Protein AF-0000000073498711 (afdb_homodimer)

Secondary structure (DSSP, 8-state):
-EEEE-----SSSSHHHHHHHHHHHHHHHHH--TT-EEEEESTTTTS-HHHHHHHHHHHHHIIIIII--EEEEE-S-HHHHHHTTT-TT-EEEEEEEEEEE-SS-TT-EEEEEEEEEEES--SS--HHHHHHHHT--HHHHHHHHHH-/-EEE---S--SSSSHHHHHHHHHHHHHHHHH--TT-EEEEESTTTTS-HHHHHHHHHHHHHIIIIII--EEEEEES-HHHHHHTTT-TT-EEEEEEEEEEE-SS-TT-EEEEEEEEEEES--SS--HHHHHHHHT--HHHHHHHHHH-

Foldseek 3Di:
DDDDPPLPPPVDDQCNPLVVLVVVLVVCLVDAAQADEEEREAAQPSDDPVRRVVVLLVSVCCCCPPRVHRYHYHHPPQVSCVVCVPPPSDWDKDFDWDWDDPDPPNPDTAIGTPRDIDGGHDPDDCVLRVCVVVPPDPVVSVVVVVVD/DDDDPDQQPDPPDQVCPLVVLVVVLVVCLVDAAQADEEEREAAQPSDDPVRRVVVLLVSVCCCCPPRVHHYHYHHPPQVSCVVCVPPPSDWDKDFDKDWDDPDPPNPDTAIDTPRDIDGGHDPDDCVLNVCVVVPPDPVVSVVVVVVD

Nearest PDB structures (foldseek):
  7ou0-assembly1_A  TM=9.171E-01  e=6.357E-12  Escherichia coli K-12
  8r7v-assembly1_A  TM=8.946E-01  e=6.788E-12  Homo sapiens
  1wbb-assembly1_B  TM=8.953E-01  e=1.308E-11  Escherichia coli
  8ag6-assembly1_A  TM=8.724E-01  e=1.593E-11  Homo sapiens
  8olx-assembly1_A  TM=8.838E-01  e=2.212E-11  Homo sapiens

Structure (mmCIF, N/CA/C/O backbone):
data_AF-0000000073498711-model_v1
#
loop_
_entity.id
_entity.type
_entity.pdbx_description
1 polymer 'DNA mismatch repair proteins mutS family domain-containing protein'
#
loop_
_atom_site.group_PDB
_atom_site.id
_atom_site.type_symbol
_atom_site.label_atom_id
_atom_site.label_alt_id
_atom_site.label_comp_id
_atom_site.label_asym_id
_atom_site.label_entity_id
_atom_site.label_seq_id
_atom_site.pdbx_PDB_ins_code
_atom_site.Cartn_x
_atom_site.Cartn_y
_atom_site.Cartn_z
_atom_site.occupancy
_atom_site.B_iso_or_equiv
_atom_site.auth_seq_id
_atom_site.auth_comp_id
_atom_site.auth_asym_id
_atom_site.auth_atom_id
_atom_site.pdbx_PDB_model_num
ATOM 1 N N . VAL A 1 1 ? -11.375 18.969 8.586 1 50.31 1 VAL A N 1
ATOM 2 C CA . VAL A 1 1 ? -10.578 17.938 7.918 1 50.31 1 VAL A CA 1
ATOM 3 C C . VAL A 1 1 ? -11.398 16.656 7.789 1 50.31 1 VAL A C 1
ATOM 5 O O . VAL A 1 1 ? -12.062 16.234 8.742 1 50.31 1 VAL A O 1
ATOM 8 N N . LEU A 1 2 ? -11.883 16.359 6.594 1 54.34 2 LEU A N 1
ATOM 9 C CA . LEU A 1 2 ? -12.633 15.148 6.293 1 54.34 2 LEU A CA 1
ATOM 10 C C . LEU A 1 2 ? -11.695 13.984 6.023 1 54.34 2 LEU A C 1
ATOM 12 O O . LEU A 1 2 ? -10.789 14.086 5.199 1 54.34 2 LEU A O 1
ATOM 16 N N . VAL A 1 3 ? -11.484 13.109 7.004 1 59.47 3 VAL A N 1
ATOM 17 C CA . VAL A 1 3 ? -10.75 11.875 6.754 1 59.47 3 VAL A CA 1
ATOM 18 C C . VAL A 1 3 ? -11.688 10.828 6.164 1 59.47 3 VAL A C 1
ATOM 20 O O . VAL A 1 3 ? -12.734 10.5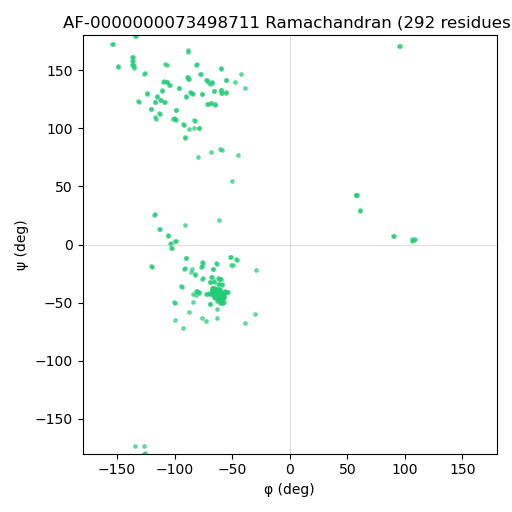31 6.742 1 59.47 3 VAL A O 1
ATOM 23 N N . ILE A 1 4 ? -11.57 10.57 4.961 1 58.84 4 ILE A N 1
ATOM 24 C CA . ILE A 1 4 ? -12.32 9.508 4.301 1 58.84 4 ILE A CA 1
ATOM 25 C C . ILE A 1 4 ? -11.523 8.203 4.348 1 58.84 4 ILE A C 1
ATOM 27 O O . ILE A 1 4 ? -10.375 8.156 3.904 1 58.84 4 ILE A O 1
ATOM 31 N N . CYS A 1 5 ? -11.742 7.359 5.379 1 57.59 5 CYS A N 1
ATOM 32 C CA . CYS A 1 5 ? -11.25 5.992 5.266 1 57.59 5 CYS A CA 1
ATOM 33 C C . CYS A 1 5 ? -11.883 5.277 4.074 1 57.59 5 CYS A C 1
ATOM 35 O O . CYS A 1 5 ? -13.094 5.059 4.051 1 57.59 5 CYS A O 1
ATOM 37 N N . LEU A 1 6 ? -11.266 5.57 2.979 1 48.97 6 LEU A N 1
ATOM 38 C CA . LEU A 1 6 ? -11.844 5.062 1.742 1 48.97 6 LEU A CA 1
ATOM 39 C C . LEU A 1 6 ? -11.477 3.6 1.526 1 48.97 6 LEU A C 1
ATOM 41 O O . LEU A 1 6 ? -10.305 3.23 1.618 1 48.97 6 LEU A O 1
ATOM 45 N N . LEU A 1 7 ? -12.102 2.676 2.254 1 46.06 7 LEU A N 1
ATOM 46 C CA . LEU A 1 7 ? -12.031 1.492 1.406 1 46.06 7 LEU A CA 1
ATOM 47 C C . LEU A 1 7 ? -12.508 1.807 -0.008 1 46.06 7 LEU A C 1
ATOM 49 O O . LEU A 1 7 ? -13.68 2.133 -0.216 1 46.06 7 LEU A O 1
ATOM 53 N N . LEU A 1 8 ? -11.781 2.793 -0.379 1 41.59 8 LEU A N 1
ATOM 54 C CA . LEU A 1 8 ? -12.164 3.621 -1.518 1 41.59 8 LEU A CA 1
ATOM 55 C C . LEU A 1 8 ? -12.617 2.76 -2.689 1 41.59 8 LEU A C 1
ATOM 57 O O . LEU A 1 8 ? -11.883 1.874 -3.137 1 41.59 8 LEU A O 1
ATOM 61 N N . ASN A 1 9 ? -13.773 2.244 -2.641 1 35.69 9 ASN A N 1
ATOM 62 C CA . ASN A 1 9 ? -14.367 2.055 -3.959 1 35.69 9 ASN A CA 1
ATOM 63 C C . ASN A 1 9 ? -14.539 3.383 -4.691 1 35.69 9 ASN A C 1
ATOM 65 O O . ASN A 1 9 ? -15.617 3.984 -4.645 1 35.69 9 ASN A O 1
ATOM 69 N N . SER A 1 10 ? -13.914 4.438 -4.453 1 35.53 10 SER A N 1
ATOM 70 C CA . SER A 1 10 ? -14.367 5.426 -5.426 1 35.53 10 SER A CA 1
ATOM 71 C C . SER A 1 10 ? -14.57 4.797 -6.801 1 35.53 10 SER A C 1
ATOM 73 O O . SER A 1 10 ? -13.82 3.902 -7.195 1 35.53 10 SER A O 1
ATOM 75 N N . PRO A 1 11 ? -15.562 5.043 -7.453 1 37.56 11 PRO A N 1
ATOM 76 C CA . PRO A 1 11 ? -15.688 4.691 -8.867 1 37.56 11 PRO A CA 1
ATOM 77 C C . PRO A 1 11 ? -14.344 4.703 -9.602 1 37.56 11 PRO A C 1
ATOM 79 O O . PRO A 1 11 ? -14.102 3.861 -10.469 1 37.56 11 PRO A O 1
ATOM 82 N N . THR A 1 12 ? -13.531 5.922 -9.68 1 38.88 12 THR A N 1
ATOM 83 C CA . THR A 1 12 ? -12.359 5.844 -10.539 1 38.88 12 THR A CA 1
ATOM 84 C C . THR A 1 12 ? -11.164 5.297 -9.758 1 38.88 12 THR A C 1
ATOM 86 O O . THR A 1 12 ? -10.375 4.508 -10.297 1 38.88 12 THR A O 1
ATOM 89 N N . LEU A 1 13 ? -10.633 5.953 -8.5 1 41.12 13 LEU A N 1
ATOM 90 C CA . LEU A 1 13 ? -9.203 5.828 -8.273 1 41.12 13 LEU A CA 1
ATOM 91 C C . LEU A 1 13 ? -8.891 4.613 -7.406 1 41.12 13 LEU A C 1
ATOM 93 O O . LEU A 1 13 ? -8.047 3.785 -7.766 1 41.12 13 LEU A O 1
ATOM 97 N N . PHE A 1 14 ? -9.227 4.562 -5.887 1 45.31 14 PHE A N 1
ATOM 98 C CA . PHE A 1 14 ? -8.594 3.633 -4.961 1 45.31 14 PHE A CA 1
ATOM 99 C C . PHE A 1 14 ? -9.109 2.215 -5.18 1 45.31 14 PHE A C 1
ATOM 101 O O . PHE A 1 14 ? -8.328 1.27 -5.266 1 45.31 14 PHE A O 1
ATOM 108 N N . VAL A 1 15 ? -10.797 2.07 -4.793 1 50.97 15 VAL A N 1
ATOM 109 C CA . VAL A 1 15 ? -11.352 0.754 -5.098 1 50.97 15 VAL A CA 1
ATOM 110 C C . VAL A 1 15 ? -10.914 0.316 -6.492 1 50.97 15 VAL A C 1
ATOM 112 O O . VAL A 1 15 ? -10.641 -0.865 -6.719 1 50.97 15 VAL A O 1
ATOM 115 N N . GLY A 1 16 ? -10.469 1.426 -6.887 1 69.25 16 GLY A N 1
ATOM 116 C CA . GLY A 1 16 ? -10.148 1.169 -8.281 1 69.25 16 GLY A CA 1
ATOM 117 C C . GLY A 1 16 ? -8.766 0.581 -8.477 1 69.25 16 GLY A C 1
ATOM 118 O O . GLY A 1 16 ? -8.578 -0.33 -9.289 1 69.25 16 GLY A O 1
ATOM 119 N N . THR A 1 17 ? -7.938 0.978 -7.285 1 73.94 17 THR A N 1
ATOM 120 C CA . THR A 1 17 ? -6.562 0.552 -7.531 1 73.94 17 THR A CA 1
ATOM 121 C C . THR A 1 17 ? -6.387 -0.926 -7.199 1 73.94 17 THR A C 1
ATOM 123 O O . THR A 1 17 ? -5.844 -1.688 -8 1 73.94 17 THR A O 1
ATOM 126 N N . PHE A 1 18 ? -7 -1.28 -6.016 1 87.88 18 PHE A N 1
ATOM 127 C CA . PHE A 1 18 ? -6.848 -2.67 -5.598 1 87.88 18 PHE A CA 1
ATOM 128 C C . PHE A 1 18 ? -7.672 -3.594 -6.484 1 87.88 18 PHE A C 1
ATOM 130 O O . PHE A 1 18 ? -7.219 -4.684 -6.848 1 87.88 18 PHE A O 1
ATOM 137 N N . LEU A 1 19 ? -8.875 -3.148 -6.77 1 87.56 19 LEU A N 1
ATOM 138 C CA . LEU A 1 19 ? -9.719 -3.945 -7.652 1 87.56 19 LEU A CA 1
ATOM 139 C C . LEU A 1 19 ? -9.047 -4.137 -9.008 1 87.56 19 LEU A C 1
ATOM 141 O O . LEU A 1 19 ? -9.055 -5.242 -9.555 1 87.56 19 LEU A O 1
ATOM 145 N N . ILE A 1 20 ? -8.516 -3.051 -9.508 1 86.88 20 ILE A N 1
ATOM 146 C CA . ILE A 1 20 ? -7.844 -3.113 -10.805 1 86.88 20 ILE A CA 1
ATOM 147 C C . ILE A 1 20 ? -6.648 -4.062 -10.719 1 86.88 20 ILE A C 1
ATOM 149 O O . ILE A 1 20 ? -6.465 -4.914 -11.594 1 86.88 20 ILE A O 1
ATOM 153 N N . GLU A 1 21 ? -5.91 -3.996 -9.703 1 89.31 21 GLU A N 1
ATOM 154 C CA . GLU A 1 21 ? -4.766 -4.879 -9.492 1 89.31 21 GLU A CA 1
ATOM 155 C C . GLU A 1 21 ? -5.203 -6.34 -9.406 1 89.31 21 GLU A C 1
ATOM 157 O O . GLU A 1 21 ? -4.574 -7.219 -10 1 89.31 21 GLU A O 1
ATOM 162 N N . CYS A 1 22 ? -6.266 -6.586 -8.703 1 94.62 22 CYS A N 1
ATOM 163 C CA . CYS A 1 22 ? -6.773 -7.945 -8.547 1 94.62 22 CYS A CA 1
ATOM 164 C C . CYS A 1 22 ? -7.309 -8.492 -9.867 1 94.62 22 CYS A C 1
ATOM 166 O O . CYS A 1 22 ? -7.148 -9.672 -10.164 1 94.62 22 CYS A O 1
ATOM 168 N N . THR A 1 23 ? -7.969 -7.629 -10.602 1 93.44 23 THR A N 1
ATOM 169 C CA . THR A 1 23 ? -8.484 -8.047 -11.898 1 93.44 23 THR A CA 1
ATOM 170 C C . THR A 1 23 ? -7.352 -8.469 -12.828 1 93.44 23 THR A C 1
ATOM 172 O O . THR A 1 23 ? -7.438 -9.5 -13.5 1 93.44 23 THR A O 1
ATOM 175 N N . GLU A 1 24 ? -6.301 -7.668 -12.859 1 93.69 24 GLU A N 1
ATOM 176 C CA . GLU A 1 24 ? -5.117 -8.016 -13.641 1 93.69 24 GLU A CA 1
ATOM 177 C C . GLU A 1 24 ? -4.508 -9.328 -13.164 1 93.69 24 GLU A C 1
ATOM 179 O O . GLU A 1 24 ? -4.125 -10.172 -13.977 1 93.69 24 GLU A O 1
ATOM 184 N N . THR A 1 25 ? -4.422 -9.516 -11.906 1 97.06 25 THR A N 1
ATOM 185 C CA . THR A 1 25 ? -3.855 -10.719 -11.312 1 97.06 25 THR A CA 1
ATOM 186 C C . THR A 1 25 ? -4.73 -11.93 -11.625 1 97.06 25 THR A C 1
ATOM 188 O O . THR A 1 25 ? -4.219 -13.016 -11.906 1 97.06 25 THR A O 1
ATOM 191 N N . ALA A 1 26 ? -6.031 -11.734 -11.547 1 97.56 26 ALA A N 1
ATOM 192 C CA . ALA A 1 26 ? -6.957 -12.812 -11.898 1 97.56 26 ALA A CA 1
ATOM 193 C C . ALA A 1 26 ? -6.715 -13.305 -13.32 1 97.56 26 ALA A C 1
ATOM 195 O O . ALA A 1 26 ? -6.711 -14.508 -13.57 1 97.56 26 ALA A O 1
ATOM 196 N N . SER A 1 27 ? -6.543 -12.336 -14.18 1 97.44 27 SER A N 1
ATOM 197 C CA . SER A 1 27 ? -6.25 -12.703 -15.562 1 97.44 27 SER A CA 1
ATOM 198 C C . SER A 1 27 ? -4.98 -13.539 -15.656 1 97.44 27 SER A C 1
ATOM 200 O O . SER A 1 27 ? -4.934 -14.523 -16.391 1 97.44 27 SER A O 1
ATOM 202 N N . VAL A 1 28 ? -3.971 -13.195 -14.945 1 96.56 28 VAL A N 1
ATOM 203 C CA . VAL A 1 28 ? -2.713 -13.93 -14.914 1 96.56 28 VAL A CA 1
ATOM 204 C C . VAL A 1 28 ? -2.957 -15.352 -14.414 1 96.56 28 VAL A C 1
ATOM 206 O O . VAL A 1 28 ? -2.518 -16.328 -15.031 1 96.56 28 VAL A O 1
ATOM 209 N N . LEU A 1 29 ? -3.697 -15.492 -13.359 1 97.5 29 LEU A N 1
ATOM 210 C CA . LEU A 1 29 ? -3.916 -16.781 -12.711 1 97.5 29 LEU A CA 1
ATOM 211 C C . LEU A 1 29 ? -4.742 -17.703 -13.609 1 97.5 29 LEU A C 1
ATOM 213 O O . LEU A 1 29 ? -4.594 -18.922 -13.555 1 97.5 29 LEU A O 1
ATOM 217 N N . GLN A 1 30 ? -5.547 -17.094 -14.43 1 96.69 30 GLN A N 1
ATOM 218 C CA . GLN A 1 30 ? -6.414 -17.875 -15.305 1 96.69 30 GLN A CA 1
ATOM 219 C C . GLN A 1 30 ? -5.664 -18.344 -16.547 1 96.69 30 GLN A C 1
ATOM 221 O O . GLN A 1 30 ? -5.98 -19.391 -17.125 1 96.69 30 GLN A O 1
ATOM 226 N N . ASN A 1 31 ? -4.641 -17.578 -16.891 1 97 31 ASN A N 1
ATOM 227 C CA . ASN A 1 31 ? -4.09 -17.812 -18.219 1 97 31 ASN A CA 1
ATOM 228 C C . ASN A 1 31 ? -2.625 -18.234 -18.156 1 97 31 ASN A C 1
ATOM 230 O O . ASN A 1 31 ? -2.084 -18.766 -19.125 1 97 31 ASN A O 1
ATOM 234 N N . ALA A 1 32 ? -1.943 -17.984 -17.109 1 95.69 32 ALA A N 1
ATOM 235 C CA . ALA A 1 32 ? -0.503 -18.219 -17.047 1 95.69 32 ALA A CA 1
ATOM 236 C C . ALA A 1 32 ? -0.183 -19.719 -17.109 1 95.69 32 ALA A C 1
ATOM 238 O O . ALA A 1 32 ? -0.902 -20.531 -16.547 1 95.69 32 ALA A O 1
ATOM 239 N N . SER A 1 33 ? 0.838 -20.047 -17.844 1 95.25 33 SER A N 1
ATOM 240 C CA . SER A 1 33 ? 1.42 -21.375 -17.922 1 95.25 33 SER A CA 1
ATOM 241 C C . SER A 1 33 ? 2.914 -21.344 -17.625 1 95.25 33 SER A C 1
ATOM 243 O O . SER A 1 33 ? 3.477 -20.281 -17.344 1 95.25 33 SER A O 1
ATOM 245 N N . GLN A 1 34 ? 3.486 -22.516 -17.688 1 92.25 34 GLN A N 1
ATOM 246 C CA . GLN A 1 34 ? 4.91 -22.641 -17.391 1 92.25 34 GLN A CA 1
ATOM 247 C C . GLN A 1 34 ? 5.742 -21.844 -18.406 1 92.25 34 GLN A C 1
ATOM 249 O O . GLN A 1 34 ? 6.891 -21.484 -18.125 1 92.25 34 GLN A O 1
ATOM 254 N N . ASP A 1 35 ? 5.113 -21.469 -19.562 1 93.5 35 ASP A N 1
ATOM 255 C CA . ASP A 1 35 ? 5.84 -20.781 -20.625 1 93.5 35 ASP A CA 1
ATOM 256 C C . ASP A 1 35 ? 5.586 -19.281 -20.562 1 93.5 35 ASP A C 1
ATOM 258 O O . ASP A 1 35 ? 6.125 -18.516 -21.375 1 93.5 35 ASP A O 1
ATOM 262 N N . SER A 1 36 ? 4.84 -18.859 -19.562 1 92.81 36 SER A N 1
ATOM 263 C CA . SER A 1 36 ? 4.477 -17.453 -19.453 1 92.81 36 SER A CA 1
ATOM 264 C C . SER A 1 36 ? 5.527 -16.672 -18.656 1 92.81 36 SER A C 1
ATOM 266 O O . SER A 1 36 ? 6.211 -17.234 -17.797 1 92.81 36 SER A O 1
ATOM 268 N N . LEU A 1 37 ? 5.742 -15.375 -19.109 1 91.5 37 LEU A N 1
ATOM 269 C CA . LEU A 1 37 ? 6.426 -14.398 -18.266 1 91.5 37 LEU A CA 1
ATOM 270 C C . LEU A 1 37 ? 5.426 -13.492 -17.562 1 91.5 37 LEU A C 1
ATOM 272 O O . LEU A 1 37 ? 4.688 -12.75 -18.203 1 91.5 37 LEU A O 1
ATOM 276 N N . VAL A 1 38 ? 5.438 -13.633 -16.234 1 92.94 38 VAL A N 1
ATOM 277 C CA . VAL A 1 38 ? 4.488 -12.859 -15.445 1 92.94 38 VAL A CA 1
ATOM 278 C C . VAL A 1 38 ? 5.23 -11.805 -14.633 1 92.94 38 VAL A C 1
ATOM 280 O O . VAL A 1 38 ? 6.281 -12.086 -14.047 1 92.94 38 VAL A O 1
ATOM 283 N N . ILE A 1 39 ? 4.691 -10.555 -14.68 1 90.56 39 ILE A N 1
ATOM 284 C CA . ILE A 1 39 ? 5.227 -9.469 -13.875 1 90.56 39 ILE A CA 1
ATOM 285 C C . ILE A 1 39 ? 4.133 -8.93 -12.953 1 90.56 39 ILE A C 1
ATOM 287 O O . ILE A 1 39 ? 3.08 -8.492 -13.414 1 90.56 39 ILE A O 1
ATOM 291 N N . LEU A 1 40 ? 4.336 -9.062 -11.695 1 91.31 40 LEU A N 1
ATOM 292 C CA . LEU A 1 40 ? 3.439 -8.484 -10.695 1 91.31 40 LEU A CA 1
ATOM 293 C C . LEU A 1 40 ? 4.168 -7.445 -9.844 1 91.31 40 LEU A C 1
ATOM 295 O O . LEU A 1 40 ? 5.188 -7.754 -9.227 1 91.31 40 LEU A O 1
ATOM 299 N N . ASP A 1 41 ? 3.609 -6.312 -9.898 1 86.56 41 ASP A N 1
ATOM 300 C CA . ASP A 1 41 ? 4.258 -5.195 -9.219 1 86.56 41 ASP A CA 1
ATOM 301 C C . ASP A 1 41 ? 3.422 -4.707 -8.039 1 86.56 41 ASP A C 1
ATOM 303 O O . ASP A 1 41 ? 2.35 -4.129 -8.227 1 86.56 41 ASP A O 1
ATOM 307 N N . GLU A 1 42 ? 3.969 -4.906 -6.812 1 87.19 42 GLU A N 1
ATOM 308 C CA . GLU A 1 42 ? 3.439 -4.367 -5.562 1 87.19 42 GLU A CA 1
ATOM 309 C C . GLU A 1 42 ? 2.002 -4.82 -5.332 1 87.19 42 GLU A C 1
ATOM 311 O O . GLU A 1 42 ? 1.135 -4.008 -5.004 1 87.19 42 GLU A O 1
ATOM 316 N N . LEU A 1 43 ? 1.787 -6.117 -5.629 1 90.94 43 LEU A N 1
ATOM 317 C CA . LEU A 1 43 ? 0.453 -6.664 -5.402 1 90.94 43 LEU A CA 1
ATOM 318 C C . LEU A 1 43 ? 0.058 -6.547 -3.936 1 90.94 43 LEU A C 1
ATOM 320 O O . LEU A 1 43 ? 0.855 -6.855 -3.047 1 90.94 43 LEU A O 1
ATOM 324 N N . GLY A 1 44 ? -1.207 -6.051 -3.734 1 90.12 44 GLY A N 1
ATOM 325 C CA . GLY A 1 44 ? -1.753 -6.031 -2.387 1 90.12 44 GLY A CA 1
ATOM 326 C C . GLY A 1 44 ? -1.801 -4.641 -1.782 1 90.12 44 GLY A C 1
ATOM 327 O O . GLY A 1 44 ? -2.197 -4.473 -0.626 1 90.12 44 GLY A O 1
ATOM 328 N N . ARG A 1 45 ? -1.399 -3.68 -2.613 1 85.44 45 ARG A N 1
ATOM 329 C CA . ARG A 1 45 ? -1.499 -2.32 -2.094 1 85.44 45 ARG A CA 1
ATOM 330 C C . ARG A 1 45 ? -2.922 -1.788 -2.221 1 85.44 45 ARG A C 1
ATOM 332 O O . ARG A 1 45 ? -3.717 -2.309 -3.006 1 85.44 45 ARG A O 1
ATOM 339 N N . GLY A 1 46 ? -3.312 -0.834 -1.395 1 82.94 46 GLY A N 1
ATOM 340 C CA . GLY A 1 46 ? -4.617 -0.198 -1.49 1 82.94 46 GLY A CA 1
ATOM 341 C C . GLY A 1 46 ? -5.684 -0.901 -0.674 1 82.94 46 GLY A C 1
ATOM 342 O O . GLY A 1 46 ? -6.879 -0.704 -0.904 1 82.94 46 GLY A O 1
ATOM 343 N N . THR A 1 47 ? -5.324 -1.822 0.086 1 88.31 47 THR A N 1
ATOM 344 C CA . THR A 1 47 ? -6.156 -2.535 1.049 1 88.31 47 THR A CA 1
ATOM 345 C C . THR A 1 47 ? -5.438 -2.668 2.389 1 88.31 47 THR A C 1
ATOM 347 O O . THR A 1 47 ? -4.332 -2.15 2.561 1 88.31 47 THR A O 1
ATOM 350 N N . SER A 1 48 ? -6.117 -3.277 3.287 1 89.06 48 SER A N 1
ATOM 351 C CA . SER A 1 48 ? -5.461 -3.461 4.578 1 89.06 48 SER A CA 1
ATOM 352 C C . SER A 1 48 ? -4.176 -4.27 4.438 1 89.06 48 SER A C 1
ATOM 354 O O . SER A 1 48 ? -4.059 -5.105 3.539 1 89.06 48 SER A O 1
ATOM 356 N N . THR A 1 49 ? -3.275 -3.998 5.328 1 89.19 49 THR A N 1
ATOM 357 C CA . THR A 1 49 ? -1.973 -4.652 5.316 1 89.19 49 THR A CA 1
ATOM 358 C C . THR A 1 49 ? -2.131 -6.168 5.371 1 89.19 49 THR A C 1
ATOM 360 O O . THR A 1 49 ? -1.468 -6.895 4.625 1 89.19 49 THR A O 1
ATOM 363 N N . PHE A 1 50 ? -3.006 -6.594 6.145 1 91.19 50 PHE A N 1
ATOM 364 C CA . PHE A 1 50 ? -3.195 -8.023 6.344 1 91.19 50 PHE A CA 1
ATOM 365 C C . PHE A 1 50 ? -3.76 -8.68 5.09 1 91.19 50 PHE A C 1
ATOM 367 O O . PHE A 1 50 ? -3.227 -9.68 4.609 1 91.19 50 PHE A O 1
ATOM 374 N N . ASP A 1 51 ? -4.816 -8.125 4.57 1 93.06 51 ASP A N 1
ATOM 375 C CA . ASP A 1 51 ? -5.438 -8.68 3.367 1 93.06 51 ASP A CA 1
ATOM 376 C C . ASP A 1 51 ? -4.473 -8.625 2.184 1 93.06 51 ASP A C 1
ATOM 378 O O . ASP A 1 51 ? -4.355 -9.594 1.431 1 93.06 51 ASP A O 1
ATOM 382 N N . GLY A 1 52 ? -3.844 -7.504 2.072 1 93.44 52 GLY A N 1
ATOM 383 C CA . GLY A 1 52 ? -2.906 -7.344 0.972 1 93.44 52 GLY A CA 1
ATOM 384 C C . GLY A 1 52 ? -1.772 -8.352 1.002 1 93.44 52 GLY A C 1
ATOM 385 O O . GLY A 1 52 ? -1.479 -8.992 -0.008 1 93.44 52 GLY A O 1
ATOM 386 N N . TYR A 1 53 ? -1.151 -8.461 2.145 1 94.44 53 TYR A N 1
ATOM 387 C CA . TYR A 1 53 ? -0.077 -9.43 2.312 1 94.44 53 TYR A CA 1
ATOM 388 C C . TYR A 1 53 ? -0.566 -10.844 2.006 1 94.44 53 TYR A C 1
ATOM 390 O O . TYR A 1 53 ? 0.115 -11.602 1.317 1 94.44 53 TYR A O 1
ATOM 398 N N . ALA A 1 54 ? -1.721 -11.18 2.547 1 97 54 ALA A N 1
ATOM 399 C CA . ALA A 1 54 ? -2.27 -12.523 2.379 1 97 54 ALA A CA 1
ATOM 400 C C . ALA A 1 54 ? -2.494 -12.844 0.903 1 97 54 ALA A C 1
ATOM 402 O O . ALA A 1 54 ? -2.154 -13.938 0.44 1 97 54 ALA A O 1
ATOM 403 N N . ILE A 1 55 ? -3.066 -11.93 0.219 1 96.62 55 ILE A N 1
ATOM 404 C CA . ILE A 1 55 ? -3.346 -12.133 -1.198 1 96.62 55 ILE A CA 1
ATOM 405 C C . ILE A 1 55 ? -2.035 -12.25 -1.973 1 96.62 55 ILE A C 1
ATOM 407 O O . ILE A 1 55 ? -1.88 -13.125 -2.82 1 96.62 55 ILE A O 1
ATOM 411 N N . ALA A 1 56 ? -1.114 -11.344 -1.67 1 95.19 56 ALA A N 1
ATOM 412 C CA . ALA A 1 56 ? 0.191 -11.391 -2.322 1 95.19 56 ALA A CA 1
ATOM 413 C C . ALA A 1 56 ? 0.87 -12.742 -2.086 1 95.19 56 ALA A C 1
ATOM 415 O O . ALA A 1 56 ? 1.401 -13.344 -3.018 1 95.19 56 ALA A O 1
ATOM 416 N N . TYR A 1 57 ? 0.833 -13.188 -0.874 1 96 57 TYR A N 1
ATOM 417 C CA . TYR A 1 57 ? 1.423 -14.469 -0.49 1 96 57 TYR A CA 1
ATOM 418 C C . TYR A 1 57 ? 0.796 -15.617 -1.273 1 96 57 TYR A C 1
ATOM 420 O O . TYR A 1 57 ? 1.507 -16.453 -1.844 1 96 57 TYR A O 1
ATOM 428 N N . ALA A 1 58 ? -0.502 -15.664 -1.297 1 97.5 58 ALA A N 1
ATOM 429 C CA . ALA A 1 58 ? -1.223 -16.766 -1.926 1 97.5 58 ALA A CA 1
ATOM 430 C C . ALA A 1 58 ? -0.987 -16.781 -3.434 1 97.5 58 ALA A C 1
ATOM 432 O O . ALA A 1 58 ? -0.778 -17.844 -4.023 1 97.5 58 ALA A O 1
ATOM 433 N N . VAL A 1 59 ? -1.064 -15.648 -4.027 1 96.94 59 VAL A N 1
ATOM 434 C CA . VAL A 1 59 ? -0.857 -15.539 -5.465 1 96.94 59 VAL A CA 1
ATOM 435 C C . VAL A 1 59 ? 0.569 -15.961 -5.816 1 96.94 59 VAL A C 1
ATOM 437 O O . VAL A 1 59 ? 0.782 -16.75 -6.742 1 96.94 59 VAL A O 1
ATOM 440 N N . PHE A 1 60 ? 1.523 -15.414 -5.074 1 94.69 60 PHE A N 1
ATOM 441 C CA . PHE A 1 60 ? 2.924 -15.75 -5.312 1 94.69 60 PHE A CA 1
ATOM 442 C C . PHE A 1 60 ? 3.15 -17.25 -5.199 1 94.69 60 PHE A C 1
ATOM 444 O O . PHE A 1 60 ? 3.752 -17.859 -6.086 1 94.69 60 PHE A O 1
ATOM 451 N N . ARG A 1 61 ? 2.662 -17.828 -4.137 1 94.88 61 ARG A N 1
ATOM 452 C CA . ARG A 1 61 ? 2.834 -19.266 -3.902 1 94.88 61 ARG A CA 1
ATOM 453 C C . ARG A 1 61 ? 2.209 -20.078 -5.027 1 94.88 61 ARG A C 1
ATOM 455 O O . ARG A 1 61 ? 2.807 -21.047 -5.504 1 94.88 61 ARG A O 1
ATOM 462 N N . HIS A 1 62 ? 1.058 -19.688 -5.43 1 95.94 62 HIS A N 1
ATOM 463 C CA . HIS A 1 62 ? 0.38 -20.406 -6.508 1 95.94 62 HIS A CA 1
ATOM 464 C C . HIS A 1 62 ? 1.198 -20.359 -7.793 1 95.94 62 HIS A C 1
ATOM 466 O O . HIS A 1 62 ? 1.385 -21.391 -8.453 1 95.94 62 HIS A O 1
ATOM 472 N N . LEU A 1 63 ? 1.663 -19.234 -8.133 1 95.06 63 LEU A N 1
ATOM 473 C CA . LEU A 1 63 ? 2.395 -19.062 -9.383 1 95.06 63 LEU A CA 1
ATOM 474 C C . LEU A 1 63 ? 3.719 -19.812 -9.352 1 95.06 63 LEU A C 1
ATOM 476 O O . LEU A 1 63 ? 4.129 -20.406 -10.352 1 95.06 63 LEU A O 1
ATOM 480 N N . VAL A 1 64 ? 4.371 -19.828 -8.203 1 93.31 64 VAL A N 1
ATOM 481 C CA . VAL A 1 64 ? 5.688 -20.438 -8.078 1 93.31 64 VAL A CA 1
ATOM 482 C C . VAL A 1 64 ? 5.539 -21.953 -7.984 1 93.31 64 VAL A C 1
ATOM 484 O O . VAL A 1 64 ? 6.258 -22.703 -8.656 1 93.31 64 VAL A O 1
ATOM 487 N N . ASP A 1 65 ? 4.555 -22.406 -7.234 1 93.44 65 ASP A N 1
ATOM 488 C CA . ASP A 1 65 ? 4.488 -23.828 -6.91 1 93.44 65 ASP A CA 1
ATOM 489 C C . ASP A 1 65 ? 3.607 -24.578 -7.906 1 93.44 65 ASP A C 1
ATOM 491 O O . ASP A 1 65 ? 3.875 -25.734 -8.234 1 93.44 65 ASP A O 1
ATOM 495 N N . LYS A 1 66 ? 2.605 -24 -8.344 1 94.62 66 LYS A N 1
ATOM 496 C CA . LYS A 1 66 ? 1.637 -24.703 -9.172 1 94.62 66 LYS A CA 1
ATOM 497 C C . LYS A 1 66 ? 1.843 -24.406 -10.656 1 94.62 66 LYS A C 1
ATOM 499 O O . LYS A 1 66 ? 1.915 -25.312 -11.477 1 94.62 66 LYS A O 1
ATOM 504 N N . VAL A 1 67 ? 1.93 -23.156 -10.922 1 93.38 67 VAL A N 1
ATOM 505 C CA . VAL A 1 67 ? 2.066 -22.766 -12.328 1 93.38 67 VAL A CA 1
ATOM 506 C C . VAL A 1 67 ? 3.521 -22.922 -12.766 1 93.38 67 VAL A C 1
ATOM 508 O O . VAL A 1 67 ? 3.797 -23.391 -13.867 1 93.38 67 VAL A O 1
ATOM 511 N N . ASN A 1 68 ? 4.438 -22.547 -11.891 1 92.06 68 ASN A N 1
ATOM 512 C CA . ASN A 1 68 ? 5.875 -22.625 -12.141 1 92.06 68 ASN A CA 1
ATOM 513 C C . ASN A 1 68 ? 6.27 -21.828 -13.383 1 92.06 68 ASN A C 1
ATOM 515 O O . ASN A 1 68 ? 6.969 -22.344 -14.258 1 92.06 68 ASN A O 1
ATOM 519 N N . CYS A 1 69 ? 5.734 -20.688 -13.531 1 91.75 69 CYS A N 1
ATOM 520 C CA . CYS A 1 69 ? 6.062 -19.797 -14.641 1 91.75 69 CYS A CA 1
ATOM 521 C C . CYS A 1 69 ? 7.258 -18.906 -14.289 1 91.75 69 CYS A C 1
ATOM 523 O O . CYS A 1 69 ? 7.742 -18.938 -13.156 1 91.75 69 CYS A O 1
ATOM 525 N N . ARG A 1 70 ? 7.824 -18.266 -15.344 1 90.12 70 ARG A N 1
ATOM 526 C CA . ARG A 1 70 ? 8.805 -17.219 -15.086 1 90.12 70 ARG A CA 1
ATOM 527 C C . ARG A 1 70 ? 8.133 -15.977 -14.5 1 90.12 70 ARG A C 1
ATOM 529 O O . ARG A 1 70 ? 7.184 -15.438 -15.086 1 90.12 70 ARG A O 1
ATOM 536 N N . LEU A 1 71 ? 8.562 -15.586 -13.289 1 92.12 71 LEU A N 1
ATOM 537 C CA . LEU A 1 71 ? 7.852 -14.562 -12.531 1 92.12 71 LEU A CA 1
ATOM 538 C C . LEU A 1 71 ? 8.82 -13.508 -12.008 1 92.12 71 LEU A C 1
ATOM 540 O O . LEU A 1 71 ? 9.844 -13.844 -11.398 1 92.12 71 LEU A O 1
ATOM 544 N N . LEU A 1 72 ? 8.523 -12.266 -12.391 1 90.25 72 LEU A N 1
ATOM 545 C CA . LEU A 1 72 ? 9.109 -11.109 -11.719 1 90.25 72 LEU A CA 1
ATOM 546 C C . LEU A 1 72 ? 8.109 -10.492 -10.742 1 90.25 72 LEU A C 1
ATOM 548 O O . LEU A 1 72 ? 7.133 -9.859 -11.156 1 90.25 72 LEU A O 1
ATOM 552 N N . PHE A 1 73 ? 8.375 -10.68 -9.438 1 90.81 73 PHE A N 1
ATOM 553 C CA . PHE A 1 73 ? 7.469 -10.25 -8.383 1 90.81 73 PHE A CA 1
ATOM 554 C C . PHE A 1 73 ? 8.117 -9.18 -7.512 1 90.81 73 PHE A C 1
ATOM 556 O O . PHE A 1 73 ? 9.023 -9.477 -6.73 1 90.81 73 PHE A O 1
ATOM 563 N N . ALA A 1 74 ? 7.645 -7.953 -7.648 1 87.69 74 ALA A N 1
ATOM 564 C CA . ALA A 1 74 ? 8.125 -6.855 -6.809 1 87.69 74 ALA A CA 1
ATOM 565 C C . ALA A 1 74 ? 7.195 -6.637 -5.617 1 87.69 74 ALA A C 1
ATOM 567 O O . ALA A 1 74 ? 5.973 -6.621 -5.77 1 87.69 74 ALA A O 1
ATOM 568 N N . THR A 1 75 ? 7.812 -6.473 -4.441 1 89.31 75 THR A N 1
ATOM 569 C CA . THR A 1 75 ? 6.961 -6.301 -3.268 1 89.31 75 THR A CA 1
ATOM 570 C C . THR A 1 75 ? 7.652 -5.422 -2.229 1 89.31 75 THR A C 1
ATOM 572 O O . THR A 1 75 ? 8.883 -5.352 -2.182 1 89.31 75 THR A O 1
ATOM 575 N N . HIS A 1 76 ? 6.832 -4.801 -1.473 1 86 76 HIS A N 1
ATOM 576 C CA . HIS A 1 76 ? 7.316 -4.062 -0.311 1 86 76 HIS A CA 1
ATOM 577 C C . HIS A 1 76 ? 7.062 -4.836 0.979 1 86 76 HIS A C 1
ATOM 579 O O . HIS A 1 76 ? 7.402 -4.367 2.066 1 86 76 HIS A O 1
ATOM 585 N N . TYR A 1 77 ? 6.402 -5.984 0.835 1 88.75 77 TYR A N 1
ATOM 586 C CA . TYR A 1 77 ? 6.172 -6.84 1.995 1 88.75 77 TYR A CA 1
ATOM 587 C C . TYR A 1 77 ? 7.426 -7.637 2.34 1 88.75 77 TYR A C 1
ATOM 589 O O . TYR A 1 77 ? 7.652 -8.719 1.794 1 88.75 77 TYR A O 1
ATOM 597 N N . HIS A 1 78 ? 8.18 -7.211 3.314 1 87.88 78 HIS A N 1
ATOM 598 C CA . HIS A 1 78 ? 9.445 -7.828 3.703 1 87.88 78 HIS A CA 1
ATOM 599 C C . HIS A 1 78 ? 9.234 -9.258 4.199 1 87.88 78 HIS A C 1
ATOM 601 O O . HIS A 1 78 ? 10.016 -10.148 3.881 1 87.88 78 HIS A O 1
ATOM 607 N N . PRO A 1 79 ? 8.188 -9.531 4.926 1 88.94 79 PRO A N 1
ATOM 608 C CA . PRO A 1 79 ? 7.969 -10.891 5.41 1 88.94 79 PRO A CA 1
ATOM 609 C C . PRO A 1 79 ? 7.832 -11.906 4.277 1 88.94 79 PRO A C 1
ATOM 611 O O . PRO A 1 79 ? 8.156 -13.086 4.457 1 88.94 79 PRO A O 1
ATOM 614 N N . LEU A 1 80 ? 7.324 -11.438 3.143 1 91.06 80 LEU A N 1
ATOM 615 C CA . LEU A 1 80 ? 7.184 -12.328 1.997 1 91.06 80 LEU A CA 1
ATOM 616 C C . LEU A 1 80 ? 8.547 -12.828 1.524 1 91.06 80 LEU A C 1
ATOM 618 O O . LEU A 1 80 ? 8.688 -13.984 1.132 1 91.06 80 LEU A O 1
ATOM 622 N N . THR A 1 81 ? 9.555 -11.953 1.515 1 89.75 81 THR A N 1
ATOM 623 C CA . THR A 1 81 ? 10.898 -12.32 1.084 1 89.75 81 THR A CA 1
ATOM 624 C C . THR A 1 81 ? 11.516 -13.328 2.043 1 89.75 81 THR A C 1
ATOM 626 O O . THR A 1 81 ? 12.242 -14.234 1.62 1 89.75 81 THR A O 1
ATOM 629 N N . LYS A 1 82 ? 11.25 -13.156 3.283 1 89.31 82 LYS A N 1
ATOM 630 C CA . LYS A 1 82 ? 11.75 -14.109 4.27 1 89.31 82 LYS A CA 1
ATOM 631 C C . LYS A 1 82 ? 11.102 -15.477 4.094 1 89.31 82 LYS A C 1
ATOM 633 O O . LYS A 1 82 ? 11.773 -16.5 4.16 1 89.31 82 LYS A O 1
ATOM 638 N N . GLU A 1 83 ? 9.836 -15.453 3.871 1 90.88 83 GLU A N 1
ATOM 639 C CA . GLU A 1 83 ? 9.047 -16.672 3.738 1 90.88 83 GLU A CA 1
ATOM 640 C C . GLU A 1 83 ? 9.562 -17.547 2.592 1 90.88 83 GLU A C 1
ATOM 642 O O . GLU A 1 83 ? 9.562 -18.766 2.688 1 90.88 83 GLU A O 1
ATOM 647 N N . PHE A 1 84 ? 10.047 -16.938 1.554 1 91.88 84 PHE A N 1
ATOM 648 C CA . PHE A 1 84 ? 10.383 -17.688 0.356 1 91.88 84 PHE A CA 1
ATOM 649 C C . PHE A 1 84 ? 11.883 -17.672 0.112 1 91.88 84 PHE A C 1
ATOM 651 O O . PHE A 1 84 ? 12.344 -18.062 -0.964 1 91.88 84 PHE A O 1
ATOM 658 N N . ALA A 1 85 ? 12.633 -17.266 1.093 1 90.5 85 ALA A N 1
ATOM 659 C CA . ALA A 1 85 ? 14.078 -17.109 0.956 1 90.5 85 ALA A CA 1
ATOM 660 C C . ALA A 1 85 ? 14.75 -18.438 0.639 1 90.5 85 ALA A C 1
ATOM 662 O O . ALA A 1 85 ? 15.727 -18.5 -0.106 1 90.5 85 ALA A O 1
ATOM 663 N N . SER A 1 86 ? 14.188 -19.547 1.08 1 92.38 86 SER A N 1
ATOM 664 C CA . SER A 1 86 ? 14.812 -20.844 0.918 1 92.38 86 SER A CA 1
ATOM 665 C C . SER A 1 86 ? 14.148 -21.641 -0.195 1 92.38 86 SER A C 1
ATOM 667 O O . SER A 1 86 ? 14.492 -22.812 -0.422 1 92.38 86 SER A O 1
ATOM 669 N N . HIS A 1 87 ? 13.219 -21.094 -0.794 1 92.5 87 HIS A N 1
ATOM 670 C CA . HIS A 1 87 ? 12.547 -21.812 -1.874 1 92.5 87 HIS A CA 1
ATOM 671 C C . HIS A 1 87 ? 13.492 -22.047 -3.047 1 92.5 87 HIS A C 1
ATOM 673 O O . HIS A 1 87 ? 14.164 -21.125 -3.512 1 92.5 87 HIS A O 1
ATOM 679 N N . PRO A 1 88 ? 13.602 -23.188 -3.588 1 90.44 88 PRO A N 1
ATOM 680 C CA . PRO A 1 88 ? 14.586 -23.531 -4.613 1 90.44 88 PRO A CA 1
ATOM 681 C C . PRO A 1 88 ? 14.352 -22.797 -5.934 1 90.44 88 PRO A C 1
ATOM 683 O O . PRO A 1 88 ? 15.289 -22.609 -6.715 1 90.44 88 PRO A O 1
ATOM 686 N N . HIS A 1 89 ? 13.188 -22.328 -6.164 1 91.44 89 HIS A N 1
ATOM 687 C CA . HIS A 1 89 ? 12.875 -21.703 -7.445 1 91.44 89 HIS A CA 1
ATOM 688 C C . HIS A 1 89 ? 12.797 -20.188 -7.312 1 91.44 89 HIS A C 1
ATOM 690 O O . HIS A 1 89 ? 12.391 -19.5 -8.25 1 91.44 89 HIS A O 1
ATOM 696 N N . VAL A 1 90 ? 13.164 -19.703 -6.145 1 92.69 90 VAL A N 1
ATOM 697 C CA . VAL A 1 90 ? 13.023 -18.266 -5.898 1 92.69 90 VAL A CA 1
ATOM 698 C C . VAL A 1 90 ? 14.406 -17.641 -5.707 1 92.69 90 VAL A C 1
ATOM 700 O O . VAL A 1 90 ? 15.227 -18.156 -4.945 1 92.69 90 VAL A O 1
ATOM 703 N N . THR A 1 91 ? 14.641 -16.609 -6.461 1 90.94 91 THR A N 1
ATOM 704 C CA . THR A 1 91 ? 15.828 -15.781 -6.262 1 90.94 91 THR A CA 1
ATOM 705 C C . THR A 1 91 ? 15.453 -14.398 -5.75 1 90.94 91 THR A C 1
ATOM 707 O O . THR A 1 91 ? 14.602 -13.727 -6.332 1 90.94 91 THR A O 1
ATOM 710 N N . LEU A 1 92 ? 16.031 -14.047 -4.629 1 90.81 92 LEU A N 1
ATOM 711 C CA . LEU A 1 92 ? 15.766 -12.742 -4.027 1 90.81 92 LEU A CA 1
ATOM 712 C C . LEU A 1 92 ? 16.75 -11.703 -4.523 1 90.81 92 LEU A C 1
ATOM 714 O O . LEU A 1 92 ? 17.953 -11.969 -4.59 1 90.81 92 LEU A O 1
ATOM 718 N N . GLN A 1 93 ? 16.172 -10.648 -5.004 1 88.81 93 GLN A N 1
ATOM 719 C CA . GLN A 1 93 ? 16.969 -9.492 -5.402 1 88.81 93 GLN A CA 1
ATOM 720 C C . GLN A 1 93 ? 16.328 -8.195 -4.898 1 88.81 93 GLN A C 1
ATOM 722 O O . GLN A 1 93 ? 15.148 -8.156 -4.574 1 88.81 93 GLN A O 1
ATOM 727 N N . HIS A 1 94 ? 17.172 -7.141 -4.684 1 86.56 94 HIS A N 1
ATOM 728 C CA . HIS A 1 94 ? 16.672 -5.824 -4.312 1 86.56 94 HIS A CA 1
ATOM 729 C C . HIS A 1 94 ? 17.391 -4.719 -5.082 1 86.56 94 HIS A C 1
ATOM 731 O O . HIS A 1 94 ? 18.453 -4.945 -5.652 1 86.56 94 HIS A O 1
ATOM 737 N N . MET A 1 95 ? 16.719 -3.672 -5.199 1 82.94 95 MET A N 1
ATOM 738 C CA . MET A 1 95 ? 17.328 -2.504 -5.82 1 82.94 95 MET A CA 1
ATOM 739 C C . MET A 1 95 ? 18.438 -1.935 -4.934 1 82.94 95 MET A C 1
ATOM 741 O O . MET A 1 95 ? 18.172 -1.53 -3.799 1 82.94 95 MET A O 1
ATOM 745 N N . ALA A 1 96 ? 19.562 -1.88 -5.469 1 81.81 96 ALA A N 1
ATOM 746 C CA . ALA A 1 96 ? 20.719 -1.438 -4.691 1 81.81 96 ALA A CA 1
ATOM 747 C C . ALA A 1 96 ? 20.641 0.057 -4.391 1 81.81 96 ALA A C 1
ATOM 749 O O . ALA A 1 96 ? 20.172 0.838 -5.223 1 81.81 96 ALA A O 1
ATOM 750 N N . CYS A 1 97 ? 21.031 0.341 -3.197 1 81.75 97 CYS A N 1
ATOM 751 C CA . CYS A 1 97 ? 21.109 1.736 -2.781 1 81.75 97 CYS A CA 1
ATOM 752 C C . CYS A 1 97 ? 22.391 1.99 -1.987 1 81.75 97 CYS A C 1
ATOM 754 O O . CYS A 1 97 ? 23.047 1.048 -1.547 1 81.75 97 CYS A O 1
ATOM 756 N N . THR A 1 98 ? 22.781 3.277 -1.964 1 84.69 98 THR A N 1
ATOM 757 C CA . THR A 1 98 ? 23.906 3.691 -1.142 1 84.69 98 THR A CA 1
ATOM 758 C C . THR A 1 98 ? 23.594 4.996 -0.411 1 84.69 98 THR A C 1
ATOM 760 O O . THR A 1 98 ? 22.562 5.617 -0.655 1 84.69 98 THR A O 1
ATOM 763 N N . PHE A 1 99 ? 24.344 5.258 0.6 1 85.62 99 PHE A N 1
ATOM 764 C CA . PHE A 1 99 ? 24.234 6.512 1.335 1 85.62 99 PHE A CA 1
ATOM 765 C C . PHE A 1 99 ? 25.438 7.402 1.076 1 85.62 99 PHE A C 1
ATOM 767 O O . PHE A 1 99 ? 26.578 6.945 1.129 1 85.62 99 PHE A O 1
ATOM 774 N N . LYS A 1 100 ? 25.125 8.609 0.581 1 85.94 100 LYS A N 1
ATOM 775 C CA . LYS A 1 100 ? 26.172 9.594 0.358 1 85.94 100 LYS A CA 1
ATOM 776 C C . LYS A 1 100 ? 26.078 10.742 1.354 1 85.94 100 LYS A C 1
ATOM 778 O O . LYS A 1 100 ? 24.969 11.195 1.679 1 85.94 100 LYS A O 1
ATOM 783 N N . PRO A 1 101 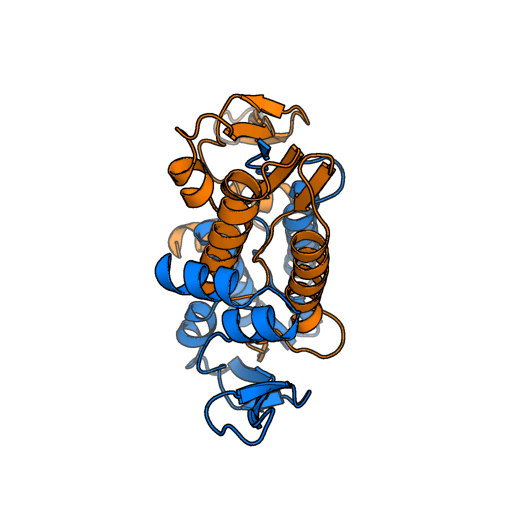? 27.188 11.18 1.795 1 80.19 101 PRO A N 1
ATOM 784 C CA . PRO A 1 101 ? 27.156 12.336 2.697 1 80.19 101 PRO A CA 1
ATOM 785 C C . PRO A 1 101 ? 26.641 13.602 2.014 1 80.19 101 PRO A C 1
ATOM 787 O O . PRO A 1 101 ? 26.922 13.828 0.834 1 80.19 101 PRO A O 1
ATOM 790 N N . ILE A 1 102 ? 25.609 14.32 2.326 1 70.44 102 ILE A N 1
ATOM 791 C CA . ILE A 1 102 ? 25.094 15.531 1.708 1 70.44 102 ILE A CA 1
ATOM 792 C C . ILE A 1 102 ? 26.109 16.656 1.835 1 70.44 102 ILE A C 1
ATOM 794 O O . ILE A 1 102 ? 26.297 17.438 0.903 1 70.44 102 ILE A O 1
ATOM 798 N N . SER A 1 103 ? 26.578 17.031 2.955 1 65.25 103 SER A N 1
ATOM 799 C CA . SER A 1 103 ? 27.578 18.062 3.236 1 65.25 103 SER A CA 1
ATOM 800 C C . SER A 1 103 ? 28.609 17.562 4.234 1 65.25 103 SER A C 1
ATOM 802 O O . SER A 1 103 ? 28.578 16.391 4.645 1 65.25 103 SER A O 1
ATOM 804 N N . ASP A 1 104 ? 29.438 18.578 4.598 1 59.38 104 ASP A N 1
ATOM 805 C CA . ASP A 1 104 ? 30.562 18.391 5.504 1 59.38 104 ASP A CA 1
ATOM 806 C C . ASP A 1 104 ? 30.141 17.672 6.781 1 59.38 104 ASP A C 1
ATOM 808 O O . ASP A 1 104 ? 30.969 17.297 7.602 1 59.38 104 ASP A O 1
ATOM 812 N N . ASN A 1 105 ? 28.844 17.719 6.934 1 57.53 105 ASN A N 1
ATOM 813 C CA . ASN A 1 105 ? 28.453 17.047 8.172 1 57.53 105 ASN A CA 1
ATOM 814 C C . ASN A 1 105 ? 28.141 15.578 7.934 1 57.53 105 ASN A C 1
ATOM 816 O O . ASN A 1 105 ? 27.25 15.258 7.133 1 57.53 105 ASN A O 1
ATOM 820 N N . LEU A 1 106 ? 29.031 14.766 8.281 1 55.06 106 LEU A N 1
ATOM 821 C CA . LEU A 1 106 ? 29.094 13.32 8.086 1 55.06 106 LEU A CA 1
ATOM 822 C C . LEU A 1 106 ? 27.812 12.641 8.57 1 55.06 106 LEU A C 1
ATOM 824 O O . LEU A 1 106 ? 27.578 11.469 8.281 1 55.06 106 LEU A O 1
ATOM 828 N N . THR A 1 107 ? 26.938 13.43 9.305 1 63.09 107 THR A N 1
ATOM 829 C CA . THR A 1 107 ? 25.844 12.727 9.969 1 63.09 107 THR A CA 1
ATOM 830 C C . THR A 1 107 ? 24.625 12.672 9.07 1 63.09 107 THR A C 1
ATOM 832 O O . THR A 1 107 ? 23.797 11.766 9.195 1 63.09 107 THR A O 1
ATOM 835 N N . ASP A 1 108 ? 24.688 13.617 8.125 1 74 108 ASP A N 1
ATOM 836 C CA . ASP A 1 108 ? 23.5 13.609 7.277 1 74 108 ASP A CA 1
ATOM 837 C C . ASP A 1 108 ? 23.766 12.875 5.965 1 74 108 ASP A C 1
ATOM 839 O O . ASP A 1 108 ? 24.672 13.227 5.223 1 74 108 ASP A O 1
ATOM 843 N N . GLN A 1 109 ? 23.219 11.797 5.906 1 80.19 109 GLN A N 1
ATOM 844 C CA . GLN A 1 109 ? 23.406 11.008 4.695 1 80.19 109 GLN A CA 1
ATOM 845 C C . GLN A 1 109 ? 22.141 11 3.84 1 80.19 109 GLN A C 1
ATOM 847 O O . GLN A 1 109 ? 21.031 11.102 4.363 1 80.19 109 GLN A O 1
ATOM 852 N N . GLN A 1 110 ? 22.484 11.102 2.617 1 83.62 110 GLN A N 1
ATOM 853 C CA . GLN A 1 110 ? 21.391 11.031 1.66 1 83.62 110 GLN A CA 1
ATOM 854 C C . GLN A 1 110 ? 21.359 9.68 0.952 1 83.62 110 GLN A C 1
ATOM 856 O O . GLN A 1 110 ? 22.406 9.148 0.583 1 83.62 110 GLN A O 1
ATOM 861 N N . LEU A 1 111 ? 20.125 9.18 0.827 1 84.69 111 LEU A N 1
ATOM 862 C CA . LEU A 1 111 ? 19.922 7.914 0.125 1 84.69 111 LEU A CA 1
ATOM 863 C C . LEU A 1 111 ? 20.016 8.109 -1.385 1 84.69 111 LEU A C 1
ATOM 865 O O . LEU A 1 111 ? 19.438 9.047 -1.931 1 84.69 111 LEU A O 1
ATOM 869 N N . VAL A 1 112 ? 20.875 7.227 -2.039 1 82.25 112 VAL A N 1
ATOM 870 C CA . VAL A 1 112 ? 21.016 7.266 -3.492 1 82.25 112 VAL A CA 1
ATOM 871 C C . VAL A 1 112 ? 20.703 5.891 -4.074 1 82.25 112 VAL A C 1
ATOM 873 O O . VAL A 1 112 ? 21.281 4.887 -3.664 1 82.25 112 VAL A O 1
ATOM 876 N N . PHE A 1 113 ? 1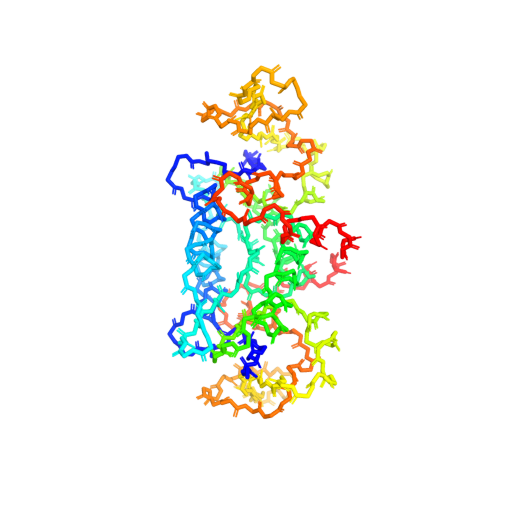9.812 5.973 -5.098 1 77.56 113 PHE A N 1
ATOM 877 C CA . PHE A 1 113 ? 19.484 4.73 -5.789 1 77.56 113 PHE A CA 1
ATOM 878 C C . PHE A 1 113 ? 20.484 4.449 -6.902 1 77.56 113 PHE A C 1
ATOM 880 O O . PHE A 1 113 ? 20.766 5.324 -7.723 1 77.56 113 PHE A O 1
ATOM 887 N N . LEU A 1 114 ? 20.969 3.24 -6.898 1 78.31 114 LEU A N 1
ATOM 888 C CA . LEU A 1 114 ? 21.984 2.875 -7.883 1 78.31 114 LEU A CA 1
ATOM 889 C C . LEU A 1 114 ? 21.344 2.316 -9.148 1 78.31 114 LEU A C 1
ATOM 891 O O . LEU A 1 114 ? 22.016 2.119 -10.156 1 78.31 114 LEU A O 1
ATOM 895 N N . TYR A 1 115 ? 20.078 1.996 -9.172 1 76.69 115 TYR A N 1
ATOM 896 C CA . TYR A 1 115 ? 19.297 1.506 -10.305 1 76.69 115 TYR A CA 1
ATOM 897 C C . TYR A 1 115 ? 19.844 0.182 -10.82 1 76.69 115 TYR A C 1
ATOM 899 O O . TYR A 1 115 ? 19.969 -0.02 -12.031 1 76.69 115 TYR A O 1
ATOM 907 N N . ARG A 1 116 ? 20.422 -0.565 -10.008 1 80.69 116 ARG A N 1
ATOM 908 C CA . ARG A 1 116 ? 20.875 -1.93 -10.273 1 80.69 116 ARG A CA 1
ATOM 909 C C . ARG A 1 116 ? 20.312 -2.896 -9.234 1 80.69 116 ARG A C 1
ATOM 911 O O . ARG A 1 116 ? 20.078 -2.514 -8.086 1 80.69 116 ARG A O 1
ATOM 918 N N . LEU A 1 117 ? 20.094 -4.086 -9.734 1 83.56 117 LEU A N 1
ATOM 919 C CA . LEU A 1 117 ? 19.625 -5.117 -8.812 1 83.56 117 LEU A CA 1
ATOM 920 C C . LEU A 1 117 ? 20.797 -5.773 -8.094 1 83.56 117 LEU A C 1
ATOM 922 O O . LEU A 1 117 ? 21.828 -6.043 -8.703 1 83.56 117 LEU A O 1
ATOM 926 N N . ALA A 1 118 ? 20.703 -5.863 -6.816 1 85.94 118 ALA A N 1
ATOM 927 C CA . ALA A 1 118 ? 21.672 -6.594 -5.996 1 85.94 118 ALA A CA 1
ATOM 928 C C . ALA A 1 118 ? 21.062 -7.891 -5.465 1 85.94 118 ALA A C 1
ATOM 930 O O . ALA A 1 118 ? 19.844 -8 -5.32 1 85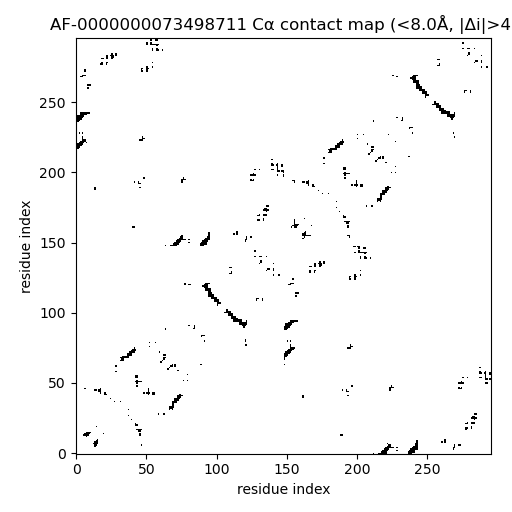.94 118 ALA A O 1
ATOM 931 N N . ALA A 1 119 ? 21.953 -8.844 -5.168 1 88.44 119 ALA A N 1
ATOM 932 C CA . ALA A 1 119 ? 21.484 -10.148 -4.695 1 88.44 119 ALA A CA 1
ATOM 933 C C . ALA A 1 119 ? 20.953 -10.055 -3.273 1 88.44 119 ALA A C 1
ATOM 935 O O . ALA A 1 119 ? 21.516 -9.359 -2.428 1 88.44 119 ALA A O 1
ATOM 936 N N . GLY A 1 120 ? 19.828 -10.836 -3.047 1 88.88 120 GLY A N 1
ATOM 937 C CA . GLY A 1 120 ? 19.266 -10.914 -1.712 1 88.88 120 GLY A CA 1
ATOM 938 C C . GLY A 1 120 ? 18.125 -9.938 -1.492 1 88.88 120 GLY A C 1
ATOM 939 O O . GLY A 1 120 ? 17.875 -9.062 -2.326 1 88.88 120 GLY A O 1
ATOM 940 N N . ALA A 1 121 ? 17.484 -10.109 -0.394 1 86.69 121 ALA A N 1
ATOM 941 C CA . ALA A 1 121 ? 16.391 -9.203 -0.012 1 86.69 121 ALA A CA 1
ATOM 942 C C . ALA A 1 121 ? 16.938 -7.891 0.536 1 86.69 121 ALA A C 1
ATOM 944 O O . ALA A 1 121 ? 18.062 -7.844 1.055 1 86.69 121 ALA A O 1
ATOM 945 N N . CYS A 1 122 ? 16.188 -6.801 0.275 1 85.38 122 CYS A N 1
ATOM 946 C CA . CYS A 1 122 ? 16.562 -5.539 0.901 1 85.38 122 CYS A CA 1
ATOM 947 C C . CYS A 1 122 ? 16.641 -5.684 2.416 1 85.38 122 CYS A C 1
ATOM 949 O O . CYS A 1 122 ? 15.727 -6.223 3.041 1 85.38 122 CYS A O 1
ATOM 951 N N . PRO A 1 123 ? 17.656 -5.246 3.004 1 82.06 123 PRO A N 1
ATOM 952 C CA . PRO A 1 123 ? 17.844 -5.484 4.438 1 82.06 123 PRO A CA 1
ATOM 953 C C . PRO A 1 123 ? 16.859 -4.707 5.305 1 82.06 123 PRO A C 1
ATOM 955 O O . PRO A 1 123 ? 16.531 -5.141 6.406 1 82.06 123 PRO A O 1
ATOM 958 N N . LYS A 1 124 ? 16.484 -3.562 4.836 1 84.06 124 LYS A N 1
ATOM 959 C CA . LYS A 1 124 ? 15.531 -2.768 5.605 1 84.06 124 LYS A CA 1
ATOM 960 C C . LYS A 1 124 ? 14.734 -1.837 4.699 1 84.06 124 LYS A C 1
ATOM 962 O O . LYS A 1 124 ? 14.961 -1.794 3.486 1 84.06 124 LYS A O 1
ATOM 967 N N . SER A 1 125 ? 13.734 -1.203 5.348 1 84.94 125 SER A N 1
ATOM 968 C CA . SER A 1 125 ? 12.953 -0.191 4.641 1 84.94 125 SER A CA 1
ATOM 969 C C . SER A 1 125 ? 13.602 1.186 4.758 1 84.94 125 SER A C 1
ATOM 971 O O . SER A 1 125 ? 14.172 1.521 5.797 1 84.94 125 SER A O 1
ATOM 973 N N . TYR A 1 126 ? 13.508 1.901 3.689 1 86.81 126 TYR A N 1
ATOM 974 C CA . TYR A 1 126 ? 14.102 3.232 3.676 1 86.81 126 TYR A CA 1
ATOM 975 C C . TYR A 1 126 ? 13.031 4.305 3.473 1 86.81 126 TYR A C 1
ATOM 977 O O . TYR A 1 126 ? 13.312 5.363 2.908 1 86.81 126 TYR A O 1
ATOM 985 N N . GLY A 1 127 ? 11.883 3.947 3.861 1 90.19 127 GLY A N 1
ATOM 986 C CA . GLY A 1 127 ? 10.758 4.844 3.648 1 90.19 127 GLY A CA 1
ATOM 987 C C . GLY A 1 127 ? 10.992 6.234 4.207 1 90.19 127 GLY A C 1
ATOM 988 O O . GLY A 1 127 ? 10.641 7.23 3.57 1 90.19 127 GLY A O 1
ATOM 989 N N . MET A 1 128 ? 11.602 6.359 5.398 1 92.75 128 MET A N 1
ATOM 990 C CA . MET A 1 128 ? 11.844 7.656 6.031 1 92.75 128 MET A CA 1
ATOM 991 C C . MET A 1 128 ? 12.883 8.453 5.25 1 92.75 128 MET A C 1
ATOM 993 O O . MET A 1 128 ? 12.734 9.664 5.066 1 92.75 128 MET A O 1
ATOM 997 N N . GLN A 1 129 ? 13.867 7.773 4.84 1 90.5 129 GLN A N 1
ATOM 998 C CA . GLN A 1 129 ? 14.914 8.43 4.062 1 90.5 129 GLN A CA 1
ATOM 999 C C . GLN A 1 129 ? 14.375 8.93 2.725 1 90.5 129 GLN A C 1
ATOM 1001 O O . GLN A 1 129 ? 14.734 10.016 2.27 1 90.5 129 GLN A O 1
ATOM 1006 N N . VAL A 1 130 ? 13.547 8.133 2.137 1 89.88 130 VAL A N 1
ATOM 1007 C CA . VAL A 1 130 ? 12.93 8.516 0.875 1 89.88 130 VAL A CA 1
ATOM 1008 C C . VAL A 1 130 ? 12.055 9.75 1.089 1 89.88 130 VAL A C 1
ATOM 1010 O O . VAL A 1 130 ? 12.055 10.672 0.268 1 89.88 130 VAL A O 1
ATOM 1013 N N . ALA A 1 131 ? 11.305 9.758 2.168 1 93.75 131 ALA A N 1
ATOM 1014 C CA . ALA A 1 131 ? 10.453 10.898 2.486 1 93.75 131 ALA A CA 1
ATOM 1015 C C . ALA A 1 131 ? 11.289 12.172 2.637 1 93.75 131 ALA A C 1
ATOM 1017 O O . ALA A 1 131 ? 10.922 13.227 2.104 1 93.75 131 ALA A O 1
ATOM 1018 N N . LEU A 1 132 ? 12.398 12.062 3.301 1 92.81 132 LEU A N 1
ATOM 1019 C CA . LEU A 1 132 ? 13.297 13.195 3.465 1 92.81 132 LEU A CA 1
ATOM 1020 C C . LEU A 1 132 ? 13.852 13.656 2.119 1 92.81 132 LEU A C 1
ATOM 1022 O O . LEU A 1 132 ? 13.852 14.852 1.82 1 92.81 132 LEU A O 1
ATOM 1026 N N . MET A 1 133 ? 14.25 12.758 1.319 1 90 133 MET A N 1
ATOM 1027 C CA . MET A 1 133 ? 14.805 13.039 -0.003 1 90 133 MET A CA 1
ATOM 1028 C C . MET A 1 133 ? 13.766 13.727 -0.889 1 90 133 MET A C 1
ATOM 1030 O O . MET A 1 133 ? 14.117 14.562 -1.721 1 90 133 MET A O 1
ATOM 1034 N N . ALA A 1 134 ? 12.531 13.359 -0.697 1 92.06 134 ALA A N 1
ATOM 1035 C CA . ALA A 1 134 ? 11.445 13.906 -1.503 1 92.06 134 ALA A CA 1
ATOM 1036 C C . ALA A 1 134 ? 11.109 15.328 -1.077 1 92.06 134 ALA A C 1
ATOM 1038 O O . ALA A 1 134 ? 10.367 16.031 -1.771 1 92.06 134 ALA A O 1
ATOM 1039 N N . GLY A 1 135 ? 11.586 15.727 0.121 1 94.81 135 GLY A N 1
ATOM 1040 C CA . GLY A 1 135 ? 11.383 17.094 0.565 1 94.81 135 GLY A CA 1
ATOM 1041 C C . GLY A 1 135 ? 10.383 17.203 1.699 1 94.81 135 GLY A C 1
ATOM 1042 O O . GLY A 1 135 ? 10 18.312 2.084 1 94.81 135 GLY A O 1
ATOM 1043 N N . ILE A 1 136 ? 9.875 16.109 2.229 1 96.94 136 ILE A N 1
ATOM 1044 C CA . ILE A 1 136 ? 9.055 16.188 3.432 1 96.94 136 ILE A CA 1
ATOM 1045 C C . ILE A 1 136 ? 9.867 16.812 4.566 1 96.94 136 ILE A C 1
ATOM 1047 O O . ILE A 1 136 ? 11.008 16.406 4.816 1 96.94 136 ILE A O 1
ATOM 1051 N N . PRO A 1 137 ? 9.289 17.781 5.207 1 97.06 137 PRO A N 1
ATOM 1052 C CA . PRO A 1 137 ? 10.039 18.484 6.254 1 97.06 137 PRO A CA 1
ATOM 1053 C C . PRO A 1 137 ? 10.578 17.531 7.324 1 97.06 137 PRO A C 1
ATOM 1055 O O . PRO A 1 137 ? 9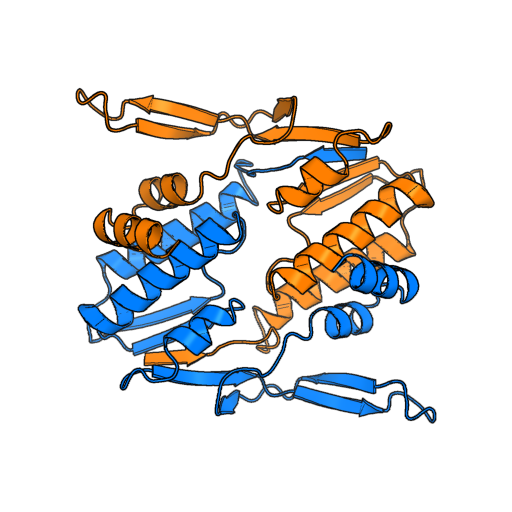.875 16.594 7.73 1 97.06 137 PRO A O 1
ATOM 1058 N N . LYS A 1 138 ? 11.766 17.797 7.789 1 95.06 138 LYS A N 1
ATOM 1059 C CA . LYS A 1 138 ? 12.445 16.953 8.773 1 95.06 138 LYS A CA 1
ATOM 1060 C C . LYS A 1 138 ? 11.594 16.781 10.031 1 95.06 138 LYS A C 1
ATOM 1062 O O . LYS A 1 138 ? 11.523 15.68 10.578 1 95.06 138 LYS A O 1
ATOM 1067 N N . LYS A 1 139 ? 10.969 17.797 10.461 1 96.12 139 LYS A N 1
ATOM 1068 C CA . LYS A 1 139 ? 10.148 17.75 11.664 1 96.12 139 LYS A CA 1
ATOM 1069 C C . LYS A 1 139 ? 9.008 16.734 11.508 1 96.12 139 LYS A C 1
ATOM 1071 O O . LYS A 1 139 ? 8.664 16.031 12.461 1 96.12 139 LYS A O 1
ATOM 1076 N N . VAL A 1 140 ? 8.445 16.703 10.359 1 96.88 140 VAL A N 1
ATOM 1077 C CA . VAL A 1 140 ? 7.348 15.773 10.094 1 96.88 140 VAL A CA 1
ATOM 1078 C C . VAL A 1 140 ? 7.879 14.344 10.07 1 96.88 140 VAL A C 1
ATOM 1080 O O . VAL A 1 140 ? 7.27 13.438 10.641 1 96.88 140 VAL A O 1
ATOM 1083 N N . VAL A 1 141 ? 9.023 14.086 9.453 1 96.5 141 VAL A N 1
ATOM 1084 C CA . VAL A 1 141 ? 9.625 12.758 9.391 1 96.5 141 VAL A CA 1
ATOM 1085 C C . VAL A 1 141 ? 10.023 12.305 10.789 1 96.5 141 VAL A C 1
ATOM 1087 O O . VAL A 1 141 ? 9.875 11.125 11.133 1 96.5 141 VAL A O 1
ATOM 1090 N N . GLU A 1 142 ? 10.5 13.211 11.562 1 95.44 142 GLU A N 1
ATOM 1091 C CA . GLU A 1 142 ? 10.867 12.891 12.938 1 95.44 142 GLU A CA 1
ATOM 1092 C C . GLU A 1 142 ? 9.648 12.477 13.75 1 95.44 142 GLU A C 1
ATOM 1094 O O . GLU A 1 142 ? 9.719 11.562 14.57 1 95.44 142 GLU A O 1
ATOM 1099 N N . SER A 1 143 ? 8.578 13.156 13.578 1 95.25 143 SER A N 1
ATOM 1100 C CA . SER A 1 143 ? 7.332 12.773 14.227 1 95.25 143 SER A CA 1
ATOM 1101 C C . SER A 1 143 ? 6.875 11.391 13.781 1 95.25 143 SER A C 1
ATOM 1103 O O . SER A 1 143 ? 6.312 10.633 14.578 1 95.25 143 SER A O 1
ATOM 1105 N N . ALA A 1 144 ? 7.051 11.102 12.523 1 95.19 144 ALA A N 1
ATOM 1106 C CA . ALA A 1 144 ? 6.703 9.789 11.984 1 95.19 144 ALA A CA 1
ATOM 1107 C C . ALA A 1 144 ? 7.504 8.688 12.664 1 95.19 144 ALA A C 1
ATOM 1109 O O . ALA A 1 144 ? 6.965 7.621 12.977 1 95.19 144 ALA A O 1
ATOM 1110 N N . THR A 1 145 ? 8.719 8.93 12.938 1 89.81 145 THR A N 1
ATOM 1111 C CA . THR A 1 145 ? 9.602 7.949 13.57 1 89.81 145 THR A CA 1
ATOM 1112 C C . THR A 1 145 ? 9.133 7.645 14.992 1 89.81 145 THR A C 1
ATOM 1114 O O . THR A 1 145 ? 9.266 6.516 15.469 1 89.81 145 THR A O 1
ATOM 1117 N N . LYS A 1 146 ? 8.547 8.641 15.617 1 86.19 146 LYS A N 1
ATOM 1118 C CA . LYS A 1 146 ? 8.047 8.477 16.969 1 86.19 146 LYS A CA 1
ATOM 1119 C C . LYS A 1 146 ? 6.734 7.691 16.984 1 86.19 146 LYS A C 1
ATOM 1121 O O . LYS A 1 146 ? 6.402 7.039 17.969 1 86.19 146 LYS A O 1
ATOM 1126 N N . ALA A 1 147 ? 5.961 7.789 15.961 1 76.12 147 ALA A N 1
ATOM 1127 C CA . ALA A 1 147 ? 4.68 7.094 15.852 1 76.12 147 ALA A CA 1
ATOM 1128 C C . ALA A 1 147 ? 4.887 5.613 15.539 1 76.12 147 ALA A C 1
ATOM 1130 O O . ALA A 1 147 ? 4 4.793 15.781 1 76.12 147 ALA A O 1
ATOM 1131 N N . ALA A 1 148 ? 5.961 5.402 15.109 1 65.88 148 ALA A N 1
ATOM 1132 C CA . ALA A 1 148 ? 6.273 4.027 14.734 1 65.88 148 ALA A CA 1
ATOM 1133 C C . ALA A 1 148 ? 6.699 3.211 15.953 1 65.88 148 ALA A C 1
ATOM 1135 O O . ALA A 1 148 ? 7.191 3.768 16.938 1 65.88 148 ALA A O 1
ATOM 1136 N N . VAL B 1 1 ? 11.719 -18.453 -11.07 1 50.16 1 VAL B N 1
ATOM 1137 C CA . VAL B 1 1 ? 10.883 -17.406 -10.492 1 50.16 1 VAL B CA 1
ATOM 1138 C C . VAL B 1 1 ? 11.758 -16.375 -9.789 1 50.16 1 VAL B C 1
ATOM 1140 O O . VAL B 1 1 ? 12.656 -16.734 -9.023 1 50.16 1 VAL B O 1
ATOM 1143 N N . LEU B 1 2 ? 11.953 -15.234 -10.375 1 54.28 2 LEU B N 1
ATOM 1144 C CA . LEU B 1 2 ? 12.742 -14.141 -9.82 1 54.28 2 LEU B CA 1
ATOM 1145 C C . LEU B 1 2 ? 11.875 -13.242 -8.938 1 54.28 2 LEU B C 1
ATOM 1147 O O . LEU B 1 2 ? 10.812 -12.781 -9.367 1 54.28 2 LEU B O 1
ATOM 1151 N N . VAL B 1 3 ? 11.93 -13.422 -7.66 1 58.59 3 VAL B N 1
ATOM 1152 C CA . VAL B 1 3 ? 11.273 -12.492 -6.742 1 58.59 3 VAL B CA 1
ATOM 1153 C C . VAL B 1 3 ? 12.188 -11.289 -6.492 1 58.59 3 VAL B C 1
ATOM 1155 O O . VAL B 1 3 ? 13.359 -11.445 -6.141 1 58.59 3 VAL B O 1
ATOM 1158 N N . ILE B 1 4 ? 11.836 -10.234 -7.043 1 57.84 4 ILE B N 1
ATOM 1159 C CA . ILE B 1 4 ? 12.539 -8.977 -6.805 1 57.84 4 ILE B CA 1
ATOM 1160 C C . ILE B 1 4 ? 11.891 -8.234 -5.637 1 57.84 4 ILE B C 1
ATOM 1162 O O . ILE B 1 4 ? 10.68 -7.996 -5.641 1 57.84 4 ILE B O 1
ATOM 1166 N N . CYS B 1 5 ? 12.344 -8.445 -4.457 1 55.38 5 CYS B N 1
ATOM 1167 C CA . CYS B 1 5 ? 11.953 -7.512 -3.41 1 55.38 5 CYS B CA 1
ATOM 1168 C C . CYS B 1 5 ? 12.391 -6.094 -3.75 1 55.38 5 CYS B C 1
ATOM 1170 O O . CYS B 1 5 ? 13.586 -5.82 -3.873 1 55.38 5 CYS B O 1
ATOM 1172 N N . LEU B 1 6 ? 11.492 -5.562 -4.602 1 48.94 6 LEU B N 1
ATOM 1173 C CA . LEU B 1 6 ? 11.852 -4.227 -5.059 1 48.94 6 LEU B CA 1
ATOM 1174 C C . LEU B 1 6 ? 11.758 -3.217 -3.918 1 48.94 6 LEU B C 1
ATOM 1176 O O . LEU B 1 6 ? 10.758 -3.186 -3.193 1 48.94 6 LEU B O 1
ATOM 1180 N N . LEU B 1 7 ? 12.719 -3.139 -3.059 1 44.69 7 LEU B N 1
ATOM 1181 C CA . LEU B 1 7 ? 12.664 -1.778 -2.537 1 44.69 7 LEU B CA 1
ATOM 1182 C C . LEU B 1 7 ? 12.422 -0.776 -3.662 1 44.69 7 LEU B C 1
ATOM 1184 O O . LEU B 1 7 ? 12.68 -1.075 -4.832 1 44.69 7 LEU B O 1
ATOM 1188 N N . LEU B 1 8 ? 11.719 0.264 -3.365 1 42.25 8 LEU B N 1
ATOM 1189 C CA . LEU B 1 8 ? 11.109 1.38 -4.074 1 42.25 8 LEU B CA 1
ATOM 1190 C C . LEU B 1 8 ? 11.898 1.734 -5.324 1 42.25 8 LEU B C 1
ATOM 1192 O O . LEU B 1 8 ? 11.484 2.59 -6.109 1 42.25 8 LEU B O 1
ATOM 1196 N N . ASN B 1 9 ? 13.07 1.439 -5.473 1 34.53 9 ASN B N 1
ATOM 1197 C CA . ASN B 1 9 ? 13.625 2.326 -6.488 1 34.53 9 ASN B CA 1
ATOM 1198 C C . ASN B 1 9 ? 13.5 1.728 -7.887 1 34.53 9 ASN B C 1
ATOM 1200 O O . ASN B 1 9 ? 14.5 1.354 -8.5 1 34.53 9 ASN B O 1
ATOM 1204 N N . SER B 1 10 ? 12.773 0.836 -8.164 1 37.03 10 SER B N 1
ATOM 1205 C CA . SER B 1 10 ? 13.008 0.616 -9.594 1 37.03 10 SER B CA 1
ATOM 1206 C C . SER B 1 10 ? 12.992 1.932 -10.367 1 37.03 10 SER B C 1
ATOM 1208 O O . SER B 1 10 ? 12.242 2.848 -10.023 1 37.03 10 SER B O 1
ATOM 1210 N N . PRO B 1 11 ? 13.797 2.129 -11.266 1 38.19 11 PRO B N 1
ATOM 1211 C CA . PRO B 1 11 ? 13.891 3.328 -12.102 1 38.19 11 PRO B CA 1
ATOM 1212 C C . PRO B 1 11 ? 12.523 3.887 -12.484 1 38.19 11 PRO B C 1
ATOM 1214 O O . PRO B 1 11 ? 12.336 5.105 -12.523 1 38.19 11 PRO B O 1
ATOM 1217 N N . THR B 1 12 ? 11.602 3.195 -13.367 1 39.72 12 THR B N 1
ATOM 1218 C CA . THR B 1 12 ? 10.445 3.961 -13.812 1 39.72 12 THR B CA 1
ATOM 1219 C C . THR B 1 12 ? 9.328 3.906 -12.773 1 39.72 12 THR B C 1
ATOM 1221 O O . THR B 1 12 ? 8.633 4.898 -12.547 1 39.72 12 THR B O 1
ATOM 1224 N N . LEU B 1 13 ? 8.867 2.613 -12.18 1 41.66 13 LEU B N 1
ATOM 1225 C CA . LEU B 1 13 ? 7.484 2.57 -11.719 1 41.66 13 LEU B CA 1
ATOM 1226 C C . LEU B 1 13 ? 7.41 2.756 -10.211 1 41.66 13 LEU B C 1
ATOM 1228 O O . LEU B 1 13 ? 6.629 3.572 -9.719 1 41.66 13 LEU B O 1
ATOM 1232 N N . PHE B 1 14 ? 7.996 1.766 -9.227 1 45 14 PHE B N 1
ATOM 1233 C CA . PHE B 1 14 ? 7.602 1.659 -7.824 1 45 14 PHE B CA 1
ATOM 1234 C C . PHE B 1 14 ? 8.203 2.795 -7.004 1 45 14 PHE B C 1
ATOM 1236 O O . PHE B 1 14 ? 7.512 3.416 -6.195 1 45 14 PHE B O 1
ATOM 1243 N N . VAL B 1 15 ? 9.914 2.781 -6.953 1 50.38 15 VAL B N 1
ATOM 1244 C CA . VAL B 1 15 ? 10.516 3.924 -6.277 1 50.38 15 VAL B CA 1
ATOM 1245 C C . VAL B 1 15 ? 9.852 5.215 -6.746 1 50.38 15 VAL B C 1
ATOM 1247 O O . VAL B 1 15 ? 9.641 6.137 -5.957 1 50.38 15 VAL B O 1
ATOM 1250 N N . GLY B 1 16 ? 9.273 4.738 -7.723 1 68.88 16 GLY B N 1
ATOM 1251 C CA . GLY B 1 16 ? 8.727 5.922 -8.359 1 68.88 16 GLY B CA 1
ATOM 1252 C C . GLY B 1 16 ? 7.387 6.344 -7.777 1 68.88 16 GLY B C 1
ATOM 1253 O O . GLY B 1 16 ? 7.125 7.535 -7.609 1 68.88 16 GLY B O 1
ATOM 1254 N N . THR B 1 17 ? 6.812 5.121 -7.098 1 74.25 17 THR B N 1
ATOM 1255 C CA . THR B 1 17 ? 5.457 5.473 -6.688 1 74.25 17 THR B CA 1
ATOM 1256 C C . THR B 1 17 ? 5.469 6.191 -5.34 1 74.25 17 THR B C 1
ATOM 1258 O O . THR B 1 17 ? 4.848 7.246 -5.188 1 74.25 17 THR B O 1
ATOM 1261 N N . PHE B 1 18 ? 6.336 5.602 -4.43 1 87.75 18 PHE B N 1
ATOM 1262 C CA . PHE B 1 18 ? 6.383 6.207 -3.104 1 87.75 18 PHE B CA 1
ATOM 1263 C C . PHE B 1 18 ? 7.105 7.547 -3.143 1 87.75 18 PHE B C 1
ATOM 1265 O O . PHE B 1 18 ? 6.688 8.5 -2.486 1 87.75 18 PHE B O 1
ATOM 1272 N N . LEU B 1 19 ? 8.203 7.562 -3.873 1 87.75 19 LEU B N 1
ATOM 1273 C CA . LEU B 1 19 ? 8.93 8.82 -4.012 1 87.75 19 LEU B CA 1
ATOM 1274 C C . LEU B 1 19 ? 8.039 9.898 -4.617 1 87.75 19 LEU B C 1
ATOM 1276 O O . LEU B 1 19 ? 8.039 11.039 -4.152 1 87.75 19 LEU B O 1
ATOM 1280 N N . ILE B 1 20 ? 7.332 9.5 -5.645 1 87.06 20 ILE B N 1
ATOM 1281 C CA . ILE B 1 20 ? 6.441 10.438 -6.309 1 87.06 20 ILE B CA 1
ATOM 1282 C C . ILE B 1 20 ? 5.367 10.914 -5.332 1 87.06 20 ILE B C 1
ATOM 1284 O O . ILE B 1 20 ? 5.094 12.109 -5.23 1 87.06 20 ILE B O 1
ATOM 1288 N N . GLU B 1 21 ? 4.824 10.055 -4.578 1 89.5 21 GLU B N 1
ATOM 1289 C CA . GLU B 1 21 ? 3.818 10.391 -3.576 1 89.5 21 GLU B CA 1
ATOM 1290 C C . GLU B 1 21 ? 4.387 11.344 -2.523 1 89.5 21 GLU B C 1
ATOM 1292 O O . GLU B 1 21 ? 3.73 12.312 -2.135 1 89.5 21 GLU B O 1
ATOM 1297 N N . CYS B 1 22 ? 5.582 11.062 -2.08 1 94.69 22 CYS B N 1
ATOM 1298 C CA . CYS B 1 22 ? 6.223 11.891 -1.064 1 94.69 22 CYS B CA 1
ATOM 1299 C C . CYS B 1 22 ? 6.547 13.281 -1.613 1 94.69 22 CYS B C 1
ATOM 1301 O O . CYS B 1 22 ? 6.438 14.273 -0.897 1 94.69 22 CYS B O 1
ATOM 1303 N N . THR B 1 23 ? 6.988 13.312 -2.854 1 93.69 23 THR B N 1
ATOM 1304 C CA . THR B 1 23 ? 7.289 14.594 -3.477 1 93.69 23 THR B CA 1
ATOM 1305 C C . THR B 1 23 ? 6.039 15.469 -3.555 1 93.69 23 THR B C 1
ATOM 1307 O O . THR B 1 23 ? 6.086 16.656 -3.24 1 93.69 23 THR B O 1
ATOM 1310 N N . GLU B 1 24 ? 4.938 14.875 -3.971 1 93.75 24 GLU B N 1
ATOM 1311 C CA . GLU B 1 24 ? 3.662 15.586 -4.004 1 93.75 24 GLU B CA 1
ATOM 1312 C C . GLU B 1 24 ? 3.26 16.062 -2.607 1 93.75 24 GLU B C 1
ATOM 1314 O O . GLU B 1 24 ? 2.805 17.188 -2.438 1 93.75 24 GLU B O 1
ATOM 1319 N N . THR B 1 25 ? 3.43 15.234 -1.639 1 97.19 25 THR B N 1
ATOM 1320 C CA . THR B 1 25 ? 3.086 15.562 -0.259 1 97.19 25 THR B CA 1
ATOM 1321 C C . THR B 1 25 ? 3.986 16.672 0.278 1 97.19 25 THR B C 1
ATOM 1323 O O . THR B 1 25 ? 3.525 17.562 0.995 1 97.19 25 THR B O 1
ATOM 1326 N N . ALA B 1 26 ? 5.254 16.578 -0.064 1 97.62 26 ALA B N 1
ATOM 1327 C CA . ALA B 1 26 ? 6.184 17.641 0.338 1 97.62 26 ALA B CA 1
ATOM 1328 C C . ALA B 1 26 ? 5.723 19 -0.17 1 97.62 26 ALA B C 1
ATOM 1330 O O . ALA B 1 26 ? 5.77 19.984 0.562 1 97.62 26 ALA B O 1
ATOM 1331 N N . SER B 1 27 ? 5.305 18.984 -1.409 1 97.56 27 SER B N 1
ATOM 1332 C CA . SER B 1 27 ? 4.793 20.219 -1.98 1 97.56 27 SER B CA 1
ATOM 1333 C C . SER B 1 27 ? 3.598 20.75 -1.188 1 97.56 27 SER B C 1
ATOM 1335 O O . SER B 1 27 ? 3.498 21.953 -0.922 1 97.56 27 SER B O 1
ATOM 1337 N N . VAL B 1 28 ? 2.73 19.906 -0.781 1 96.88 28 VAL B N 1
ATOM 1338 C CA . VAL B 1 28 ? 1.564 20.266 0.02 1 96.88 28 VAL B CA 1
ATOM 1339 C C . VAL B 1 28 ? 2.016 20.859 1.353 1 96.88 28 VAL B C 1
ATOM 1341 O O . VAL B 1 28 ? 1.553 21.938 1.753 1 96.88 28 VAL B O 1
ATOM 1344 N N . LEU B 1 29 ? 2.939 20.234 1.991 1 97.62 29 LEU B N 1
ATOM 1345 C CA . LEU B 1 29 ? 3.379 20.625 3.322 1 97.62 29 LEU B CA 1
ATOM 1346 C C . LEU B 1 29 ? 4.098 21.969 3.275 1 97.62 29 LEU B C 1
ATOM 1348 O O . LEU B 1 29 ? 4.062 22.734 4.246 1 97.62 29 LEU B O 1
ATOM 1352 N N . GLN B 1 30 ? 4.688 22.25 2.141 1 96.69 30 GLN B N 1
ATOM 1353 C CA . GLN B 1 30 ? 5.441 23.484 1.994 1 96.69 30 GLN B CA 1
ATOM 1354 C C . GLN B 1 30 ? 4.512 24.656 1.67 1 96.69 30 GLN B C 1
ATOM 1356 O O . GLN B 1 30 ? 4.801 25.797 2.023 1 96.69 30 GLN B O 1
ATOM 1361 N N . ASN B 1 31 ? 3.383 24.297 1.085 1 97.19 31 ASN B N 1
ATOM 1362 C CA . ASN B 1 31 ? 2.619 25.406 0.5 1 97.19 31 ASN B CA 1
ATOM 1363 C C . ASN B 1 31 ?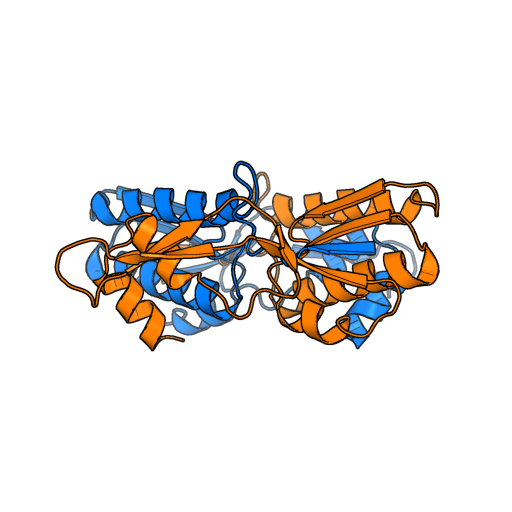 1.229 25.5 1.12 1 97.19 31 ASN B C 1
ATOM 1365 O O . ASN B 1 31 ? 0.563 26.531 0.99 1 97.19 31 ASN B O 1
ATOM 1369 N N . ALA B 1 32 ? 0.739 24.531 1.739 1 96.06 32 ALA B N 1
ATOM 1370 C CA . ALA B 1 32 ? -0.641 24.516 2.217 1 96.06 32 ALA B CA 1
ATOM 1371 C C . ALA B 1 32 ? -0.848 25.531 3.336 1 96.06 32 ALA B C 1
ATOM 1373 O O . ALA B 1 32 ? 0.027 25.703 4.188 1 96.06 32 ALA B O 1
ATOM 1374 N N . SER B 1 33 ? -1.962 26.203 3.303 1 95.5 33 SER B N 1
ATOM 1375 C CA . SER B 1 33 ? -2.438 27.109 4.344 1 95.5 33 SER B CA 1
ATOM 1376 C C . SER B 1 33 ? -3.85 26.75 4.793 1 95.5 33 SER B C 1
ATOM 1378 O O . SER B 1 33 ? -4.434 25.781 4.293 1 95.5 33 SER B O 1
ATOM 1380 N N . GLN B 1 34 ? -4.324 27.516 5.707 1 92.69 34 GLN B N 1
ATOM 1381 C CA . GLN B 1 34 ? -5.66 27.25 6.246 1 92.69 34 GLN B CA 1
ATOM 1382 C C . GLN B 1 34 ? -6.723 27.406 5.164 1 92.69 34 GLN B C 1
ATOM 1384 O O . GLN B 1 34 ? -7.824 26.859 5.289 1 92.69 34 GLN B O 1
ATOM 1389 N N . ASP B 1 35 ? -6.34 28.078 4.031 1 94 35 ASP B N 1
ATOM 1390 C CA . ASP B 1 35 ? -7.305 28.344 2.969 1 94 35 ASP B CA 1
ATOM 1391 C C . ASP B 1 35 ? -7.172 27.312 1.844 1 94 35 ASP B C 1
ATOM 1393 O O . ASP B 1 35 ? -7.914 27.375 0.861 1 94 35 ASP B O 1
ATOM 1397 N N . SER B 1 36 ? -6.293 26.359 2.037 1 93.88 36 SER B N 1
ATOM 1398 C CA . SER B 1 36 ? -6.035 25.359 1.001 1 93.88 36 SER B CA 1
ATOM 1399 C C . SER B 1 36 ? -6.98 24.172 1.129 1 93.88 36 SER B C 1
ATOM 1401 O O . SER B 1 36 ? -7.441 23.859 2.227 1 93.88 36 SER B O 1
ATOM 1403 N N . LEU B 1 37 ? -7.375 23.625 -0.081 1 92.38 37 LEU B N 1
ATOM 1404 C CA . LEU B 1 37 ? -7.973 22.297 -0.138 1 92.38 37 LEU B CA 1
ATOM 1405 C C . LEU B 1 37 ? -6.938 21.25 -0.535 1 92.38 37 LEU B C 1
ATOM 1407 O O . LEU B 1 37 ? -6.395 21.297 -1.642 1 92.38 37 LEU B O 1
ATOM 1411 N N . VAL B 1 38 ? -6.703 20.359 0.433 1 93.25 38 VAL B N 1
ATOM 1412 C CA . VAL B 1 38 ? -5.688 19.328 0.201 1 93.25 38 VAL B CA 1
ATOM 1413 C C . VAL B 1 38 ? -6.352 17.969 0.082 1 93.25 38 VAL B C 1
ATOM 1415 O O . VAL B 1 38 ? -7.25 17.641 0.859 1 93.25 38 VAL B O 1
ATOM 1418 N N . ILE B 1 39 ? -5.953 17.219 -0.971 1 90.75 39 ILE B N 1
ATOM 1419 C CA . ILE B 1 39 ? -6.414 15.844 -1.155 1 90.75 39 ILE B CA 1
ATOM 1420 C C . ILE B 1 39 ? -5.219 14.898 -1.162 1 90.75 39 ILE B C 1
ATOM 1422 O O . ILE B 1 39 ? -4.309 15.039 -1.979 1 90.75 39 ILE B O 1
ATOM 1426 N N . LEU B 1 40 ? -5.164 14.039 -0.223 1 91.38 40 LEU B N 1
ATOM 1427 C CA . LEU B 1 40 ? -4.148 12.992 -0.174 1 91.38 40 LEU B CA 1
ATOM 1428 C C . LEU B 1 40 ? -4.789 11.609 -0.26 1 91.38 40 LEU B C 1
ATOM 1430 O O . LEU B 1 40 ? -5.648 11.266 0.557 1 91.38 40 LEU B O 1
ATOM 1434 N N . ASP B 1 41 ? -4.348 10.945 -1.237 1 86.56 41 ASP B N 1
ATOM 1435 C CA . ASP B 1 41 ? -4.949 9.641 -1.512 1 86.56 41 ASP B CA 1
ATOM 1436 C C . ASP B 1 41 ? -3.955 8.508 -1.264 1 86.56 41 ASP B C 1
ATOM 1438 O O . ASP B 1 41 ? -2.992 8.352 -2.016 1 86.56 41 ASP B O 1
ATOM 1442 N N . GLU B 1 42 ? -4.258 7.695 -0.209 1 87.38 42 GLU B N 1
ATOM 1443 C CA . GLU B 1 42 ? -3.557 6.453 0.105 1 87.38 42 GLU B CA 1
ATOM 1444 C C . GLU B 1 42 ? -2.064 6.699 0.31 1 87.38 42 GLU B C 1
ATOM 1446 O O . GLU B 1 42 ? -1.23 5.984 -0.246 1 87.38 42 GLU B O 1
ATOM 1451 N N . LEU B 1 43 ? -1.787 7.805 1.046 1 90.88 43 LEU B N 1
ATOM 1452 C CA . LEU B 1 43 ? -0.392 8.109 1.342 1 90.88 43 LEU B CA 1
ATOM 1453 C C . LEU B 1 43 ? 0.26 6.977 2.125 1 90.88 43 LEU B C 1
ATOM 1455 O O . LEU B 1 43 ? -0.327 6.457 3.076 1 90.88 43 LEU B O 1
ATOM 1459 N N . GLY B 1 44 ? 1.485 6.602 1.646 1 90.12 44 GLY B N 1
ATOM 1460 C CA . GLY B 1 44 ? 2.271 5.637 2.398 1 90.12 44 GLY B CA 1
ATOM 1461 C C . GLY B 1 44 ? 2.309 4.266 1.75 1 90.12 44 GLY B C 1
ATOM 1462 O O . GLY B 1 44 ? 2.881 3.324 2.307 1 90.12 44 GLY B O 1
ATOM 1463 N N . ARG B 1 45 ? 1.7 4.219 0.571 1 85.12 45 ARG B N 1
ATOM 1464 C CA . ARG B 1 45 ? 1.777 2.936 -0.12 1 85.12 45 ARG B CA 1
ATOM 1465 C C . ARG B 1 45 ? 3.109 2.785 -0.849 1 85.12 45 ARG B C 1
ATOM 1467 O O . ARG B 1 45 ? 3.801 3.775 -1.099 1 85.12 45 ARG B O 1
ATOM 1474 N N . GLY B 1 46 ? 3.562 1.567 -1.078 1 82.81 46 GLY B N 1
ATOM 1475 C CA . GLY B 1 46 ? 4.77 1.319 -1.85 1 82.81 46 GLY B CA 1
ATOM 1476 C C . GLY B 1 46 ? 6.023 1.272 -0.998 1 82.81 46 GLY B C 1
ATOM 1477 O O . GLY B 1 46 ? 7.137 1.409 -1.513 1 82.81 46 GLY B O 1
ATOM 1478 N N . THR B 1 47 ? 5.898 1.305 0.236 1 88.44 47 THR B N 1
ATOM 1479 C CA . THR B 1 47 ? 6.949 1.136 1.233 1 88.44 47 THR B CA 1
ATOM 1480 C C . THR B 1 47 ? 6.504 0.169 2.328 1 88.44 47 THR B C 1
ATOM 1482 O O . THR B 1 47 ? 5.414 -0.402 2.254 1 88.44 47 THR B O 1
ATOM 1485 N N . SER B 1 48 ? 7.387 -0.033 3.234 1 89.12 48 SER B N 1
ATOM 1486 C CA . SER B 1 48 ? 6.996 -0.925 4.32 1 89.12 48 SER B CA 1
ATOM 1487 C C . SER B 1 48 ? 5.773 -0.393 5.062 1 89.12 48 SER B C 1
ATOM 1489 O O . SER B 1 48 ? 5.562 0.82 5.129 1 89.12 48 SER B O 1
ATOM 1491 N N . THR B 1 49 ? 5.031 -1.316 5.605 1 89.06 49 THR B N 1
ATOM 1492 C CA . THR B 1 49 ? 3.807 -0.98 6.324 1 89.06 49 THR B CA 1
ATOM 1493 C C . THR B 1 49 ? 4.094 0.003 7.453 1 89.06 49 THR B C 1
ATOM 1495 O O . THR B 1 49 ? 3.365 0.98 7.633 1 89.06 49 THR B O 1
ATOM 1498 N N . PHE B 1 50 ? 5.133 -0.216 8.102 1 91.38 50 PHE B N 1
ATOM 1499 C CA . PHE B 1 50 ? 5.473 0.604 9.258 1 91.38 50 PHE B CA 1
ATOM 1500 C C . PHE B 1 50 ? 5.848 2.018 8.828 1 91.38 50 PHE B C 1
ATOM 1502 O O . PHE B 1 50 ? 5.32 2.994 9.367 1 91.38 50 PHE B O 1
ATOM 1509 N N . ASP B 1 51 ? 6.738 2.129 7.887 1 93.19 51 ASP B N 1
ATOM 1510 C CA . ASP B 1 51 ? 7.164 3.439 7.406 1 93.19 51 ASP B CA 1
ATOM 1511 C C . ASP B 1 51 ? 6 4.203 6.781 1 93.19 51 ASP B C 1
ATOM 1513 O O . ASP B 1 51 ? 5.824 5.395 7.035 1 93.19 51 ASP B O 1
ATOM 1517 N N . GLY B 1 52 ? 5.273 3.482 5.992 1 93.5 52 GLY B N 1
ATOM 1518 C CA . GLY B 1 52 ? 4.137 4.113 5.336 1 93.5 52 GLY B CA 1
ATOM 1519 C C . GLY B 1 52 ? 3.115 4.664 6.312 1 93.5 52 GLY B C 1
ATOM 1520 O O . GLY B 1 52 ? 2.693 5.816 6.191 1 93.5 52 GLY B O 1
ATOM 1521 N N . TYR B 1 53 ? 2.736 3.844 7.258 1 94.19 53 TYR B N 1
ATOM 1522 C CA . TYR B 1 53 ? 1.797 4.277 8.289 1 94.19 53 TYR B CA 1
ATOM 1523 C C . TYR B 1 53 ? 2.336 5.484 9.047 1 94.19 53 TYR B C 1
ATOM 1525 O O . TYR B 1 53 ? 1.604 6.445 9.297 1 94.19 53 TYR B O 1
ATOM 1533 N N . ALA B 1 54 ? 3.588 5.406 9.43 1 97 54 ALA B N 1
ATOM 1534 C CA . ALA B 1 54 ? 4.207 6.473 10.211 1 97 54 ALA B CA 1
ATOM 1535 C C . ALA B 1 54 ? 4.18 7.797 9.453 1 97 54 ALA B C 1
ATOM 1537 O O . ALA B 1 54 ? 3.85 8.836 10.023 1 97 54 ALA B O 1
ATOM 1538 N N . ILE B 1 55 ? 4.539 7.75 8.227 1 96.62 55 ILE B N 1
ATOM 1539 C CA . ILE B 1 55 ? 4.566 8.961 7.41 1 96.62 55 ILE B CA 1
ATOM 1540 C C . ILE B 1 55 ? 3.15 9.5 7.234 1 96.62 55 ILE B C 1
ATOM 1542 O O . ILE B 1 55 ? 2.914 10.703 7.367 1 96.62 55 ILE B O 1
ATOM 1546 N N . ALA B 1 56 ? 2.236 8.586 6.934 1 95.25 56 ALA B N 1
ATOM 1547 C CA . ALA B 1 56 ? 0.84 8.992 6.793 1 95.25 56 ALA B CA 1
ATOM 1548 C C . ALA B 1 56 ? 0.33 9.656 8.07 1 95.25 56 ALA B C 1
ATOM 1550 O O . ALA B 1 56 ? -0.315 10.703 8.016 1 95.25 56 ALA B O 1
ATOM 1551 N N . TYR B 1 57 ? 0.623 9.062 9.188 1 95.94 57 TYR B N 1
ATOM 1552 C CA . TYR B 1 57 ? 0.224 9.578 10.492 1 95.94 57 TYR B CA 1
ATOM 1553 C C . TYR B 1 57 ? 0.785 10.977 10.719 1 95.94 57 TYR B C 1
ATOM 1555 O O . TYR B 1 57 ? 0.052 11.891 11.102 1 95.94 57 TYR B O 1
ATOM 1563 N N . ALA B 1 58 ? 2.053 11.141 10.492 1 97.56 58 ALA B N 1
ATOM 1564 C CA . ALA B 1 58 ? 2.732 12.398 10.766 1 97.56 58 ALA B CA 1
ATOM 1565 C C . ALA B 1 58 ? 2.221 13.508 9.852 1 97.56 58 ALA B C 1
ATOM 1567 O O . ALA B 1 58 ? 1.995 14.641 10.297 1 97.56 58 ALA B O 1
ATOM 1568 N N . VAL B 1 59 ? 2.102 13.195 8.609 1 97 59 VAL B N 1
ATOM 1569 C CA . VAL B 1 59 ? 1.622 14.172 7.641 1 97 59 VAL B CA 1
ATOM 1570 C C . VAL B 1 59 ? 0.196 14.586 7.992 1 97 59 VAL B C 1
ATOM 1572 O O . VAL B 1 59 ? -0.12 15.781 8.016 1 97 59 VAL B O 1
ATOM 1575 N N . PHE B 1 60 ? -0.633 13.602 8.25 1 95 60 PHE B N 1
ATOM 1576 C CA . PHE B 1 60 ? -2.02 13.883 8.602 1 95 60 PHE B CA 1
ATOM 1577 C C . PHE B 1 60 ? -2.094 14.781 9.828 1 95 60 PHE B C 1
ATOM 1579 O O . PHE B 1 60 ? -2.797 15.797 9.82 1 95 60 PHE B O 1
ATOM 1586 N N . ARG B 1 61 ? -1.384 14.422 10.867 1 95 61 ARG B N 1
ATOM 1587 C CA . ARG B 1 61 ? -1.39 15.188 12.109 1 95 61 ARG B CA 1
ATOM 1588 C C . ARG B 1 61 ? -0.918 16.625 11.867 1 95 61 ARG B C 1
ATOM 1590 O O . ARG B 1 61 ? -1.51 17.562 12.391 1 95 61 ARG B O 1
ATOM 1597 N N . HIS B 1 62 ? 0.095 16.75 11.094 1 96.06 62 HIS B N 1
ATOM 1598 C CA . HIS B 1 62 ? 0.617 18.094 10.789 1 96.06 62 HIS B CA 1
ATOM 1599 C C . HIS B 1 62 ? -0.427 18.938 10.078 1 96.06 62 HIS B C 1
ATOM 1601 O O . HIS B 1 62 ? -0.647 20.094 10.453 1 96.06 62 HIS B O 1
ATOM 1607 N N . LEU B 1 63 ? -1.044 18.406 9.133 1 95.31 63 LEU B N 1
ATOM 1608 C CA . LEU B 1 63 ? -2.008 19.141 8.328 1 95.31 63 LEU B CA 1
ATOM 1609 C C . LEU B 1 63 ? -3.236 19.516 9.156 1 95.31 63 LEU B C 1
ATOM 1611 O O . LEU B 1 63 ? -3.781 20.609 9.008 1 95.31 63 LEU B O 1
ATOM 1615 N N . VAL B 1 64 ? -3.639 18.609 10.031 1 93.62 64 VAL B N 1
ATOM 1616 C CA . VAL B 1 64 ? -4.852 18.812 10.812 1 93.62 64 VAL B CA 1
ATOM 1617 C C . VAL B 1 64 ? -4.562 19.766 11.969 1 93.62 64 VAL B C 1
ATOM 1619 O O . VAL B 1 64 ? -5.332 20.703 12.219 1 93.62 64 VAL B O 1
ATOM 1622 N N . ASP B 1 65 ? -3.428 19.609 12.594 1 93.69 65 ASP B N 1
ATOM 1623 C CA . ASP B 1 65 ? -3.18 20.328 13.844 1 93.69 65 ASP B CA 1
ATOM 1624 C C . ASP B 1 65 ? -2.439 21.641 13.586 1 93.69 65 ASP B C 1
ATOM 1626 O O . ASP B 1 65 ? -2.666 22.625 14.289 1 93.69 65 ASP B O 1
ATOM 1630 N N . LYS B 1 66 ? -1.602 21.656 12.695 1 94.81 66 LYS B N 1
ATOM 1631 C CA . LYS B 1 66 ? -0.747 22.828 12.508 1 94.81 66 LYS B CA 1
ATOM 1632 C C . LYS B 1 66 ? -1.25 23.703 11.359 1 94.81 66 LYS B C 1
ATOM 1634 O O . LYS B 1 66 ? -1.398 24.922 11.516 1 94.81 66 LYS B O 1
ATOM 1639 N N . VAL B 1 67 ? -1.497 23.062 10.273 1 93.69 67 VAL B N 1
ATOM 1640 C CA . VAL B 1 67 ? -1.921 23.828 9.117 1 93.69 67 VAL B CA 1
ATOM 1641 C C . VAL B 1 67 ? -3.414 24.141 9.211 1 93.69 67 VAL B C 1
ATOM 1643 O O . VAL B 1 67 ? -3.852 25.25 8.898 1 93.69 67 VAL B O 1
ATOM 1646 N N . ASN B 1 68 ? -4.18 23.156 9.664 1 92.44 68 ASN B N 1
ATOM 1647 C CA . ASN B 1 68 ? -5.625 23.281 9.828 1 92.44 68 ASN B CA 1
ATOM 1648 C C . ASN B 1 68 ? -6.309 23.641 8.516 1 92.44 68 ASN B C 1
ATOM 1650 O O . ASN B 1 68 ? -7.109 24.578 8.453 1 92.44 68 ASN B O 1
ATOM 1654 N N . CYS B 1 69 ? -5.914 23.031 7.469 1 92.75 69 CYS B N 1
ATOM 1655 C CA . CYS B 1 69 ? -6.516 23.234 6.156 1 92.75 69 CYS B CA 1
ATOM 1656 C C . CYS B 1 69 ? -7.695 22.297 5.945 1 92.75 69 CYS B C 1
ATOM 1658 O O . CYS B 1 69 ? -7.961 21.422 6.781 1 92.75 69 CYS B O 1
ATOM 1660 N N . ARG B 1 70 ? -8.484 22.578 4.879 1 91.44 70 ARG B N 1
ATOM 1661 C CA . ARG B 1 70 ? -9.477 21.594 4.445 1 91.44 70 ARG B CA 1
ATOM 1662 C C . ARG B 1 70 ? -8.812 20.406 3.785 1 91.44 70 ARG B C 1
ATOM 1664 O O . ARG B 1 70 ? -8.039 20.547 2.834 1 91.44 70 ARG B O 1
ATOM 1671 N N . LEU B 1 71 ? -9.055 19.219 4.379 1 92.88 71 LEU B N 1
ATOM 1672 C CA . LEU B 1 71 ? -8.305 18.031 3.977 1 92.88 71 LEU B CA 1
ATOM 1673 C C . LEU B 1 71 ? -9.242 16.859 3.711 1 92.88 71 LEU B C 1
ATOM 1675 O O . LEU B 1 71 ? -10.102 16.547 4.539 1 92.88 71 LEU B O 1
ATOM 1679 N N . LEU B 1 72 ? -9.133 16.344 2.479 1 90.88 72 LEU B N 1
ATOM 1680 C CA . LEU B 1 72 ? -9.664 15.016 2.17 1 90.88 72 LEU B CA 1
ATOM 1681 C C . LEU B 1 72 ? -8.555 13.969 2.162 1 90.88 72 LEU B C 1
ATOM 1683 O O . LEU B 1 72 ? -7.723 13.945 1.252 1 90.88 72 LEU B O 1
ATOM 1687 N N . PHE B 1 73 ? -8.578 13.109 3.189 1 91.31 73 PHE B N 1
ATOM 1688 C CA . PHE B 1 73 ? -7.527 12.117 3.383 1 91.31 73 PHE B CA 1
ATOM 1689 C C . PHE B 1 73 ? -8.094 10.703 3.273 1 91.31 73 PHE B C 1
ATOM 1691 O O . PHE B 1 73 ? -8.812 10.242 4.16 1 91.31 73 PHE B O 1
ATOM 1698 N N . ALA B 1 74 ? -7.734 10.016 2.186 1 87.88 74 ALA B N 1
ATOM 1699 C CA . ALA B 1 74 ? -8.125 8.625 2.006 1 87.88 74 ALA B CA 1
ATOM 1700 C C . ALA B 1 74 ? -7.016 7.676 2.451 1 87.88 74 ALA B C 1
ATOM 1702 O O . ALA B 1 74 ? -5.844 7.891 2.131 1 87.88 74 ALA B O 1
ATOM 1703 N N . THR B 1 75 ? -7.422 6.652 3.197 1 89.5 75 THR B N 1
ATOM 1704 C CA . THR B 1 75 ? -6.391 5.738 3.672 1 89.5 75 THR B CA 1
ATOM 1705 C C . THR B 1 75 ? -6.945 4.324 3.816 1 89.5 75 THR B C 1
ATOM 1707 O O . THR B 1 75 ? -8.148 4.141 4.016 1 89.5 75 THR B O 1
ATOM 1710 N N . HIS B 1 76 ? -6.051 3.426 3.688 1 86.12 76 HIS B N 1
ATOM 1711 C CA . HIS B 1 76 ? -6.371 2.033 3.977 1 86.12 76 HIS B CA 1
ATOM 1712 C C . HIS B 1 76 ? -5.824 1.609 5.336 1 86.12 76 HIS B C 1
ATOM 1714 O O . HIS B 1 76 ? -5.996 0.462 5.75 1 86.12 76 HIS B O 1
ATOM 1720 N N . TYR B 1 77 ? -5.113 2.533 5.973 1 88.88 77 TYR B N 1
ATOM 1721 C CA . TYR B 1 77 ? -4.605 2.258 7.312 1 88.88 77 TYR B CA 1
ATOM 1722 C C . TYR B 1 77 ? -5.707 2.428 8.352 1 88.88 77 TYR B C 1
ATOM 1724 O O . TYR B 1 77 ? -5.941 3.535 8.844 1 88.88 77 TYR B O 1
ATOM 1732 N N . HIS B 1 78 ? -6.293 1.354 8.805 1 87.94 78 HIS B N 1
ATOM 1733 C CA . HIS B 1 78 ? -7.41 1.373 9.742 1 87.94 78 HIS B CA 1
ATOM 1734 C C . HIS B 1 78 ? -6.996 1.973 11.086 1 87.94 78 HIS B C 1
ATOM 1736 O O . HIS B 1 78 ? -7.75 2.738 11.688 1 87.94 78 HIS B O 1
ATOM 1742 N N . PRO B 1 79 ? -5.828 1.706 11.562 1 88.88 79 PRO B N 1
ATOM 1743 C CA . PRO B 1 79 ? -5.41 2.271 12.844 1 88.88 79 PRO B CA 1
ATOM 1744 C C . PRO B 1 79 ? -5.402 3.799 12.844 1 88.88 79 PRO B C 1
ATOM 1746 O O . PRO B 1 79 ? -5.578 4.422 13.891 1 88.88 79 PRO B O 1
ATOM 1749 N N . LEU B 1 80 ? -5.16 4.383 11.664 1 90.94 80 LEU B N 1
ATOM 1750 C CA . LEU B 1 80 ? -5.16 5.836 11.562 1 90.94 80 LEU B CA 1
ATOM 1751 C C . LEU B 1 80 ? -6.539 6.406 11.883 1 90.94 80 LEU B C 1
ATOM 1753 O O . LEU B 1 80 ? -6.648 7.457 12.516 1 90.94 80 LEU B O 1
ATOM 1757 N N . THR B 1 81 ? -7.602 5.738 11.422 1 90.12 81 THR B N 1
ATOM 1758 C CA . THR B 1 81 ? -8.969 6.191 11.672 1 90.12 81 THR B CA 1
ATOM 1759 C C . THR B 1 81 ? -9.305 6.102 13.156 1 90.12 81 THR B C 1
ATOM 1761 O O . THR B 1 81 ? -10.008 6.957 13.688 1 90.12 81 THR B O 1
ATOM 1764 N N . LYS B 1 82 ? -8.828 5.09 13.781 1 89.69 82 LYS B N 1
ATOM 1765 C CA . LYS B 1 82 ? -9.055 4.953 15.219 1 89.69 82 LYS B CA 1
ATOM 1766 C C . LYS B 1 82 ? -8.328 6.047 16 1 89.69 82 LYS B C 1
ATOM 1768 O O . LYS B 1 82 ? -8.891 6.629 16.922 1 89.69 82 LYS B O 1
ATOM 1773 N N . GLU B 1 83 ? -7.137 6.293 15.594 1 91.19 83 GLU B N 1
ATOM 1774 C CA . GLU B 1 83 ? -6.289 7.27 16.266 1 91.19 83 GLU B CA 1
ATOM 1775 C C . GLU B 1 83 ? -6.93 8.656 16.266 1 91.19 83 GLU B C 1
ATOM 1777 O O . GLU B 1 83 ? -6.805 9.406 17.234 1 91.19 83 GLU B O 1
ATOM 1782 N N . PHE B 1 84 ? -7.633 8.977 15.227 1 92.44 84 PHE B N 1
ATOM 1783 C CA . PHE B 1 84 ? -8.117 10.344 15.07 1 92.44 84 PHE B CA 1
ATOM 1784 C C . PHE B 1 84 ? -9.641 10.398 15.188 1 92.44 84 PHE B C 1
ATOM 1786 O O . PHE B 1 84 ? -10.258 11.414 14.867 1 92.44 84 PHE B O 1
ATOM 1793 N N . ALA B 1 85 ? -10.227 9.328 15.656 1 90.81 85 ALA B N 1
ATOM 1794 C CA . ALA B 1 85 ? -11.68 9.211 15.719 1 90.81 85 ALA B CA 1
ATOM 1795 C C . ALA B 1 85 ? -12.281 10.281 16.625 1 90.81 85 ALA B C 1
ATOM 1797 O O . ALA B 1 85 ? -13.375 10.789 16.359 1 90.81 85 ALA B O 1
ATOM 1798 N N . SER B 1 86 ? -11.562 10.734 17.625 1 92.62 86 SER B N 1
ATOM 1799 C CA . SER B 1 86 ? -12.094 11.672 18.594 1 92.62 86 SER B CA 1
ATOM 1800 C C . SER B 1 86 ? -11.586 13.086 18.344 1 92.62 86 SER B C 1
ATOM 1802 O O . SER B 1 86 ? -11.859 14 19.125 1 92.62 86 SER B O 1
ATOM 1804 N N . HIS B 1 87 ? -10.836 13.234 17.375 1 92.94 87 HIS B N 1
ATOM 1805 C CA . HIS B 1 87 ? -10.32 14.562 17.078 1 92.94 87 HIS B CA 1
ATOM 1806 C C . HIS B 1 87 ? -11.438 15.516 16.672 1 92.94 87 HIS B C 1
ATOM 1808 O O . HIS B 1 87 ? -12.258 15.18 15.805 1 92.94 87 HIS B O 1
ATOM 1814 N N . PRO B 1 88 ? -11.539 16.672 17.188 1 90.75 88 PRO B N 1
ATOM 1815 C CA . PRO B 1 88 ? -12.664 17.578 16.953 1 90.75 88 PRO B CA 1
ATOM 1816 C C . PRO B 1 88 ? -12.734 18.078 15.516 1 90.75 88 PRO B C 1
ATOM 1818 O O . PRO B 1 88 ? -13.812 18.453 15.047 1 90.75 88 PRO B O 1
ATOM 1821 N N . HIS B 1 89 ? -11.68 18.031 14.805 1 91.88 89 HIS B N 1
ATOM 1822 C CA . HIS B 1 89 ? -11.672 18.578 13.453 1 91.88 89 HIS B CA 1
ATOM 1823 C C . HIS B 1 89 ? -11.695 17.469 12.406 1 91.88 89 HIS B C 1
ATOM 1825 O O . HIS B 1 89 ? -11.516 17.719 11.211 1 91.88 89 HIS B O 1
ATOM 1831 N N . VAL B 1 90 ? -11.883 16.25 12.859 1 93.38 90 VAL B N 1
ATOM 1832 C CA . VAL B 1 90 ? -11.812 15.117 11.945 1 93.38 90 VAL B CA 1
ATOM 1833 C C . VAL B 1 90 ? -13.18 14.438 11.859 1 93.38 90 VAL B C 1
ATOM 1835 O O . VAL B 1 90 ? -13.805 14.156 12.883 1 93.38 90 VAL B O 1
ATOM 1838 N N . THR B 1 91 ? -13.625 14.297 10.641 1 91.69 91 THR B N 1
ATOM 1839 C CA . THR B 1 91 ? -14.828 13.5 10.383 1 91.69 91 THR B CA 1
ATOM 1840 C C . THR B 1 91 ? -14.477 12.234 9.609 1 91.69 91 THR B C 1
ATOM 1842 O O . THR B 1 91 ? -13.812 12.289 8.578 1 91.69 91 THR B O 1
ATOM 1845 N N . LEU B 1 92 ? -14.867 11.133 10.188 1 91.25 92 LEU B N 1
ATOM 1846 C CA . LEU B 1 92 ? -14.602 9.844 9.555 1 91.25 92 LEU B CA 1
ATOM 1847 C C . LEU B 1 92 ? -15.75 9.445 8.633 1 91.25 92 LEU B C 1
ATOM 1849 O O . LEU B 1 92 ? -16.922 9.586 9 1 91.25 92 LEU B O 1
ATOM 1853 N N . GLN B 1 93 ? -15.336 9.141 7.43 1 88.88 93 GLN B N 1
ATOM 1854 C CA . GLN B 1 93 ? -16.281 8.609 6.453 1 88.88 93 GLN B CA 1
ATOM 1855 C C . GLN B 1 93 ? -15.688 7.422 5.703 1 88.88 93 GLN B C 1
ATOM 1857 O O . GLN B 1 93 ? -14.469 7.258 5.66 1 88.88 93 GLN B O 1
ATOM 1862 N N . HIS B 1 94 ? -16.578 6.484 5.219 1 86.62 94 HIS B N 1
ATOM 1863 C CA . HIS B 1 94 ? -16.125 5.371 4.395 1 86.62 94 HIS B CA 1
ATOM 1864 C C . HIS B 1 94 ? -17.047 5.148 3.207 1 86.62 94 HIS B C 1
ATOM 1866 O O . HIS B 1 94 ? -18.188 5.633 3.207 1 86.62 94 HIS B O 1
ATOM 1872 N N . MET B 1 95 ? -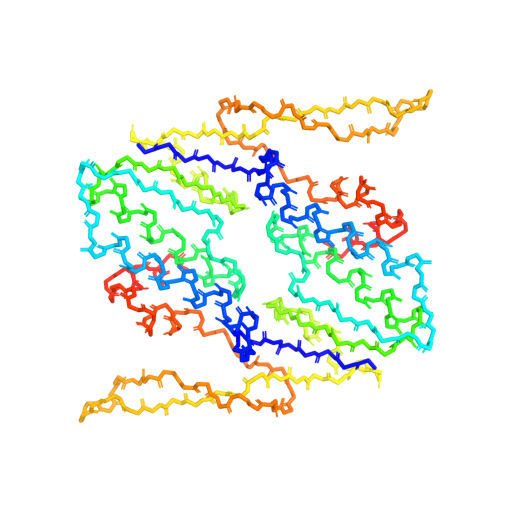16.5 4.594 2.227 1 82.94 95 MET B N 1
ATOM 1873 C CA . MET B 1 95 ? -17.328 4.227 1.075 1 82.94 95 MET B CA 1
ATOM 1874 C C . MET B 1 95 ? -18.297 3.102 1.431 1 82.94 95 MET B C 1
ATOM 1876 O O . MET B 1 95 ? -17.859 2.012 1.818 1 82.94 95 MET B O 1
ATOM 1880 N N . ALA B 1 96 ? -19.5 3.389 1.264 1 82.12 96 ALA B N 1
ATOM 1881 C CA . ALA B 1 96 ? -20.531 2.424 1.648 1 82.12 96 ALA B CA 1
ATOM 1882 C C . ALA B 1 96 ? -20.516 1.21 0.723 1 82.12 96 ALA B C 1
ATOM 1884 O O . ALA B 1 96 ? -20.266 1.341 -0.48 1 82.12 96 ALA B O 1
ATOM 1885 N N . CYS B 1 97 ? -20.672 0.101 1.365 1 81.94 97 CYS B N 1
ATOM 1886 C CA . CYS B 1 97 ? -20.797 -1.146 0.619 1 81.94 97 CYS B CA 1
ATOM 1887 C C . CYS B 1 97 ? -21.922 -2.012 1.18 1 81.94 97 CYS B C 1
ATOM 1889 O O . CYS B 1 97 ? -22.406 -1.77 2.287 1 81.94 97 CYS B O 1
ATOM 1891 N N . THR B 1 98 ? -22.422 -2.92 0.33 1 84.5 98 THR B N 1
ATOM 1892 C CA . THR B 1 98 ? -23.406 -3.9 0.761 1 84.5 98 THR B CA 1
ATOM 1893 C C . THR B 1 98 ? -23.078 -5.281 0.206 1 84.5 98 THR B C 1
ATOM 1895 O O . THR B 1 98 ? -22.172 -5.43 -0.609 1 84.5 98 THR B O 1
ATOM 1898 N N . PHE B 1 99 ? -23.641 -6.262 0.806 1 85.38 99 PHE B N 1
ATOM 1899 C CA . PHE B 1 99 ? -23.5 -7.633 0.325 1 85.38 99 PHE B CA 1
ATOM 1900 C C . PHE B 1 99 ? -24.812 -8.133 -0.281 1 85.38 99 PHE B C 1
ATOM 1902 O O . PHE B 1 99 ? -25.875 -7.961 0.308 1 85.38 99 PHE B O 1
ATOM 1909 N N . LYS B 1 100 ? -24.688 -8.547 -1.561 1 85.69 100 LYS B N 1
ATOM 1910 C CA . LYS B 1 100 ? -25.844 -9.117 -2.236 1 85.69 100 LYS B CA 1
ATOM 1911 C C . LYS B 1 100 ? -25.672 -10.617 -2.469 1 85.69 100 LYS B C 1
ATOM 1913 O O . LYS B 1 100 ? -24.562 -11.07 -2.797 1 85.69 100 LYS B O 1
ATOM 1918 N N . PRO B 1 101 ? -26.719 -11.328 -2.285 1 80 101 PRO B N 1
ATOM 1919 C CA . PRO B 1 101 ? -26.609 -12.758 -2.566 1 80 101 PRO B CA 1
ATOM 1920 C C . PRO B 1 101 ? -26.344 -13.055 -4.039 1 80 101 PRO B C 1
ATOM 1922 O O . PRO B 1 101 ? -26.844 -12.344 -4.918 1 80 101 PRO B O 1
ATOM 1925 N N . ILE B 1 102 ? -25.344 -13.688 -4.539 1 71.06 102 ILE B N 1
ATOM 1926 C CA . ILE B 1 102 ? -25.047 -14 -5.934 1 71.06 102 ILE B CA 1
ATOM 1927 C C . ILE B 1 102 ? -26.141 -14.914 -6.496 1 71.06 102 ILE B C 1
ATOM 1929 O O . ILE B 1 102 ? -26.578 -14.727 -7.629 1 71.06 102 ILE B O 1
ATOM 1933 N N . SER B 1 103 ? -26.359 -16.062 -6.047 1 65.25 103 SER B N 1
ATOM 1934 C CA . SER B 1 103 ? -27.375 -17.016 -6.441 1 65.25 103 SER B CA 1
ATOM 1935 C C . SER B 1 103 ? -28.188 -17.484 -5.234 1 65.25 103 SER B C 1
ATOM 1937 O O . SER B 1 103 ? -27.984 -17 -4.121 1 65.25 103 SER B O 1
ATOM 1939 N N . ASP B 1 104 ? -29.031 -18.484 -5.605 1 59.72 104 ASP B N 1
ATOM 1940 C CA . ASP B 1 104 ? -29.953 -19.125 -4.676 1 59.72 104 ASP B CA 1
ATOM 1941 C C . ASP B 1 104 ? -29.25 -19.547 -3.393 1 59.72 104 ASP B C 1
ATOM 1943 O O . ASP B 1 104 ? -29.906 -19.969 -2.432 1 59.72 104 ASP B O 1
ATOM 1947 N N . ASN B 1 105 ? -27.938 -19.594 -3.555 1 57.84 105 ASN B N 1
ATOM 1948 C CA . ASN B 1 105 ? -27.297 -20.047 -2.324 1 57.84 105 ASN B CA 1
ATOM 1949 C C . ASN B 1 105 ? -26.891 -18.859 -1.442 1 57.84 105 ASN B C 1
ATOM 1951 O O . ASN B 1 105 ? -26.156 -17.969 -1.876 1 57.84 105 ASN B O 1
ATOM 1955 N N . LEU B 1 106 ? -27.625 -18.641 -0.443 1 55.12 106 LEU B N 1
ATOM 1956 C CA . LEU B 1 106 ? -27.609 -17.547 0.516 1 55.12 106 LEU B CA 1
ATOM 1957 C C . LEU B 1 106 ? -26.219 -17.359 1.101 1 55.12 106 LEU B C 1
ATOM 1959 O O . LEU B 1 106 ? -25.938 -16.344 1.74 1 55.12 106 LEU B O 1
ATOM 1963 N N . THR B 1 107 ? -25.297 -18.344 0.843 1 63.09 107 THR B N 1
ATOM 1964 C CA . THR B 1 107 ? -24.047 -18.281 1.59 1 63.09 107 THR B CA 1
ATOM 1965 C C . THR B 1 107 ? -23 -17.484 0.82 1 63.09 107 THR B C 1
ATOM 1967 O O . THR B 1 107 ? -22.078 -16.922 1.418 1 63.09 107 THR B O 1
ATOM 1970 N N . ASP B 1 108 ? -23.312 -17.438 -0.476 1 73.75 108 ASP B N 1
ATOM 1971 C CA . ASP B 1 108 ? -22.312 -16.703 -1.242 1 73.75 108 ASP B CA 1
ATOM 1972 C C . ASP B 1 108 ? -22.75 -15.266 -1.494 1 73.75 108 ASP B C 1
ATOM 1974 O O . ASP B 1 108 ? -23.812 -15.023 -2.066 1 73.75 108 ASP B O 1
ATOM 1978 N N . GLN B 1 109 ? -22.141 -14.461 -0.827 1 80.25 109 GLN B N 1
ATOM 1979 C CA . GLN B 1 109 ? -22.484 -13.047 -0.989 1 80.25 109 GLN B CA 1
ATOM 1980 C C . GLN B 1 109 ? -21.391 -12.312 -1.771 1 80.25 109 GLN B C 1
ATOM 1982 O O . GLN B 1 109 ? -20.219 -12.68 -1.711 1 80.25 109 GLN B O 1
ATOM 1987 N N . GLN B 1 110 ? -21.953 -11.5 -2.584 1 83.5 110 GLN B N 1
ATOM 1988 C CA . GLN B 1 110 ? -21.047 -10.656 -3.348 1 83.5 110 GLN B CA 1
ATOM 1989 C C . GLN B 1 110 ? -21.031 -9.227 -2.807 1 83.5 110 GLN B C 1
ATOM 1991 O O . GLN B 1 110 ? -22.078 -8.68 -2.463 1 83.5 110 GLN B O 1
ATOM 1996 N N . LEU B 1 111 ? -19.812 -8.688 -2.725 1 84.62 111 LEU B N 1
ATOM 1997 C CA . LEU B 1 111 ? -19.641 -7.312 -2.281 1 84.62 111 LEU B CA 1
ATOM 1998 C C . LEU B 1 111 ? -20.016 -6.332 -3.385 1 84.62 111 LEU B C 1
ATOM 2000 O O . LEU B 1 111 ? -19.625 -6.504 -4.539 1 84.62 111 LEU B O 1
ATOM 2004 N N . VAL B 1 112 ? -20.906 -5.336 -2.998 1 82.19 112 VAL B N 1
ATOM 2005 C CA . VAL B 1 112 ? -21.297 -4.297 -3.939 1 82.19 112 VAL B CA 1
ATOM 2006 C C . VAL B 1 112 ? -20.984 -2.922 -3.352 1 82.19 112 VAL B C 1
ATOM 2008 O O . VAL B 1 112 ? -21.406 -2.604 -2.24 1 82.19 112 VAL B O 1
ATOM 2011 N N . PHE B 1 113 ? -20.297 -2.154 -4.219 1 77.56 113 PHE B N 1
ATOM 2012 C CA . PHE B 1 113 ? -20 -0.787 -3.807 1 77.56 113 PHE B CA 1
ATOM 2013 C C . PHE B 1 113 ? -21.156 0.146 -4.145 1 77.56 113 PHE B C 1
ATOM 2015 O O . PHE B 1 113 ? -21.641 0.149 -5.277 1 77.56 113 PHE B O 1
ATOM 2022 N N . LEU B 1 114 ? -21.547 0.901 -3.17 1 78.25 114 LEU B N 1
ATOM 2023 C CA . LEU B 1 114 ? -22.688 1.787 -3.357 1 78.25 114 LEU B CA 1
ATOM 2024 C C . LEU B 1 114 ? -22.25 3.148 -3.879 1 78.25 114 LEU B C 1
ATOM 2026 O O . LEU B 1 114 ? -23.078 3.969 -4.277 1 78.25 114 LEU B O 1
ATOM 2030 N N . TYR B 1 115 ? -20.984 3.498 -3.896 1 76.94 115 TYR B N 1
ATOM 2031 C CA . TYR B 1 115 ? -20.375 4.727 -4.402 1 76.94 115 TYR B CA 1
ATOM 2032 C C . TYR B 1 115 ? -20.906 5.945 -3.654 1 76.94 115 TYR B C 1
ATOM 2034 O O . TYR B 1 115 ? -21.219 6.969 -4.262 1 76.94 115 TYR B O 1
ATOM 2042 N N . ARG B 1 116 ? -21.25 5.789 -2.475 1 81 116 ARG B N 1
ATOM 2043 C CA . ARG B 1 116 ? -21.641 6.855 -1.554 1 81 116 ARG B CA 1
ATOM 2044 C C . ARG B 1 116 ? -20.812 6.781 -0.266 1 81 116 ARG B C 1
ATOM 2046 O O . ARG B 1 116 ? -20.391 5.699 0.144 1 81 116 ARG B O 1
ATOM 2053 N N . LEU B 1 117 ? -20.594 7.957 0.229 1 83.88 117 LEU B N 1
ATOM 2054 C CA . LEU B 1 117 ? -19.875 8.008 1.5 1 83.88 117 LEU B CA 1
ATOM 2055 C C . LEU B 1 117 ? -20.844 7.812 2.67 1 83.88 117 LEU B C 1
ATOM 2057 O O . LEU B 1 117 ? -21.938 8.359 2.672 1 83.88 117 LEU B O 1
ATOM 2061 N N . ALA B 1 118 ? -20.531 6.934 3.541 1 86 118 ALA B N 1
ATOM 2062 C CA . ALA B 1 118 ? -21.25 6.73 4.793 1 86 118 ALA B CA 1
ATOM 2063 C C . ALA B 1 118 ? -20.453 7.254 5.984 1 86 1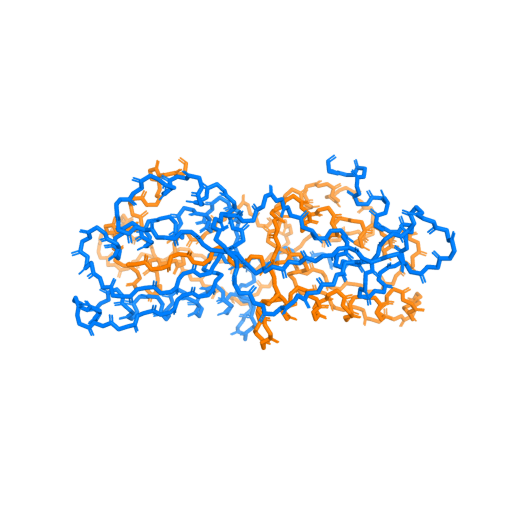18 ALA B C 1
ATOM 2065 O O . ALA B 1 118 ? -19.219 7.32 5.934 1 86 118 ALA B O 1
ATOM 2066 N N . ALA B 1 119 ? -21.188 7.602 7.047 1 88.69 119 ALA B N 1
ATOM 2067 C CA . ALA B 1 119 ? -20.547 8.156 8.234 1 88.69 119 ALA B CA 1
ATOM 2068 C C . ALA B 1 119 ? -19.766 7.086 8.984 1 88.69 119 ALA B C 1
ATOM 2070 O O . ALA B 1 119 ? -20.234 5.953 9.125 1 88.69 119 ALA B O 1
ATOM 2071 N N . GLY B 1 120 ? -18.578 7.535 9.508 1 89 120 GLY B N 1
ATOM 2072 C CA . GLY B 1 120 ? -17.766 6.645 10.328 1 89 120 GLY B CA 1
ATOM 2073 C C . GLY B 1 120 ? -16.688 5.918 9.539 1 89 120 GLY B C 1
ATOM 2074 O O . GLY B 1 120 ? -16.688 5.965 8.305 1 89 120 GLY B O 1
ATOM 2075 N N . ALA B 1 121 ? -15.852 5.281 10.25 1 86.88 121 ALA B N 1
ATOM 2076 C CA . ALA B 1 121 ? -14.797 4.492 9.633 1 86.88 121 ALA B CA 1
ATOM 2077 C C . ALA B 1 121 ? -15.336 3.162 9.109 1 86.88 121 ALA B C 1
ATOM 2079 O O . ALA B 1 121 ? -16.344 2.65 9.617 1 86.88 121 ALA B O 1
ATOM 2080 N N . CYS B 1 122 ? -14.734 2.693 7.996 1 85.69 122 CYS B N 1
ATOM 2081 C CA . CYS B 1 122 ? -15.078 1.354 7.531 1 85.69 122 CYS B CA 1
ATOM 2082 C C . CYS B 1 122 ? -14.867 0.322 8.633 1 85.69 122 CYS B C 1
ATOM 2084 O O . CYS B 1 122 ? -13.812 0.295 9.266 1 85.69 122 CYS B O 1
ATOM 2086 N N . PRO B 1 123 ? -15.789 -0.488 8.875 1 82 123 PRO B N 1
ATOM 2087 C CA . PRO B 1 123 ? -15.695 -1.405 10.016 1 82 123 PRO B CA 1
ATOM 2088 C C . PRO B 1 123 ? -14.633 -2.486 9.82 1 82 123 PRO B C 1
ATOM 2090 O O . PRO B 1 123 ? -14.07 -2.986 10.789 1 82 123 PRO B O 1
ATOM 2093 N N . LYS B 1 124 ? -14.445 -2.869 8.609 1 84.19 124 LYS B N 1
ATOM 2094 C CA . LYS B 1 124 ? -13.438 -3.891 8.344 1 84.19 124 LYS B CA 1
ATOM 2095 C C . LYS B 1 124 ? -12.898 -3.775 6.922 1 84.19 124 LYS B C 1
ATOM 2097 O O . LYS B 1 124 ? -13.336 -2.918 6.156 1 84.19 124 LYS B O 1
ATOM 2102 N N . SER B 1 125 ? -11.867 -4.594 6.688 1 85.12 125 SER B N 1
ATOM 2103 C CA . SER B 1 125 ? -11.312 -4.68 5.34 1 85.12 125 SER B CA 1
ATOM 2104 C C . SER B 1 125 ? -12.031 -5.738 4.508 1 85.12 125 SER B C 1
ATOM 2106 O O . SER B 1 125 ? -12.438 -6.777 5.035 1 85.12 125 SER B O 1
ATOM 2108 N N . TYR B 1 126 ? -12.195 -5.402 3.275 1 86.88 126 TYR B N 1
ATOM 2109 C CA . TYR B 1 126 ? -12.891 -6.328 2.389 1 86.88 126 TYR B CA 1
ATOM 2110 C C . TYR B 1 126 ? -11.977 -6.809 1.271 1 86.88 126 TYR B C 1
ATOM 2112 O O . TYR B 1 126 ? -12.438 -7.121 0.172 1 86.88 126 TYR B O 1
ATOM 2120 N N . GLY B 1 127 ? -10.75 -6.773 1.577 1 90.06 127 GLY B N 1
ATOM 2121 C CA . GLY B 1 127 ? -9.758 -7.117 0.569 1 90.06 127 GLY B CA 1
ATOM 2122 C C . GLY B 1 127 ? -10 -8.477 -0.059 1 90.06 127 GLY B C 1
ATOM 2123 O O . GLY B 1 127 ? -9.859 -8.641 -1.273 1 90.06 127 GLY B O 1
ATOM 2124 N N . MET B 1 128 ? -10.383 -9.484 0.723 1 92.56 128 MET B N 1
ATOM 2125 C CA . MET B 1 128 ? -10.609 -10.836 0.215 1 92.56 128 MET B CA 1
ATOM 2126 C C . MET B 1 128 ? -11.844 -10.875 -0.687 1 92.56 128 MET B C 1
ATOM 2128 O O . MET B 1 128 ? -11.828 -11.531 -1.73 1 92.56 128 MET B O 1
ATOM 2132 N N . GLN B 1 129 ? -12.836 -10.219 -0.256 1 90.25 129 GLN B N 1
ATOM 2133 C CA . GLN B 1 129 ? -14.055 -10.164 -1.052 1 90.25 129 GLN B CA 1
ATOM 2134 C C . GLN B 1 129 ? -13.812 -9.461 -2.385 1 90.25 129 GLN B C 1
ATOM 2136 O O . GLN B 1 129 ? -14.336 -9.883 -3.418 1 90.25 129 GLN B O 1
ATOM 2141 N N . VAL B 1 130 ? -13.047 -8.422 -2.33 1 90 130 VAL B N 1
ATOM 2142 C CA . VAL B 1 130 ? -12.695 -7.691 -3.547 1 90 130 VAL B CA 1
ATOM 2143 C C . VAL B 1 130 ? -11.906 -8.602 -4.484 1 90 130 VAL B C 1
ATOM 2145 O O . VAL B 1 130 ? -12.141 -8.602 -5.695 1 90 130 VAL B O 1
ATOM 2148 N N . ALA B 1 131 ? -10.969 -9.344 -3.928 1 93.62 131 ALA B N 1
ATOM 2149 C CA . ALA B 1 131 ? -10.18 -10.273 -4.727 1 93.62 131 ALA B CA 1
ATOM 2150 C C . ALA B 1 131 ? -11.07 -11.297 -5.422 1 93.62 131 ALA B C 1
ATOM 2152 O O . ALA B 1 131 ? -10.906 -11.57 -6.613 1 93.62 131 ALA B O 1
ATOM 2153 N N . LEU B 1 132 ? -12.023 -11.812 -4.707 1 92.69 132 LEU B N 1
ATOM 2154 C CA . LEU B 1 132 ? -12.969 -12.766 -5.277 1 92.69 132 LEU B CA 1
ATOM 2155 C C . LEU B 1 132 ? -13.797 -12.117 -6.383 1 92.69 132 LEU B C 1
ATOM 2157 O O . LEU B 1 132 ? -13.953 -12.688 -7.465 1 92.69 132 LEU B O 1
ATOM 2161 N N . MET B 1 133 ? -14.266 -10.961 -6.152 1 89.75 133 MET B N 1
ATOM 2162 C CA . MET B 1 133 ? -15.062 -10.211 -7.113 1 89.75 133 MET B CA 1
ATOM 2163 C C . MET B 1 133 ? -14.273 -9.93 -8.383 1 89.75 133 MET B C 1
ATOM 2165 O O . MET B 1 133 ? -14.836 -9.898 -9.477 1 89.75 133 MET B O 1
ATOM 2169 N N . ALA B 1 134 ? -12.992 -9.734 -8.227 1 91.88 134 ALA B N 1
ATOM 2170 C CA . ALA B 1 134 ? -12.117 -9.414 -9.352 1 91.88 134 ALA B CA 1
ATOM 2171 C C . ALA B 1 134 ? -11.828 -10.648 -10.195 1 91.88 134 ALA B C 1
ATOM 2173 O O . ALA B 1 134 ? -11.297 -10.547 -11.305 1 91.88 134 ALA B O 1
ATOM 2174 N N . GLY B 1 135 ? -12.133 -11.836 -9.625 1 94.81 135 GLY B N 1
ATOM 2175 C CA . GLY B 1 135 ? -11.969 -13.062 -10.391 1 94.81 135 GLY B CA 1
ATOM 2176 C C . GLY B 1 135 ? -10.789 -13.898 -9.93 1 94.81 135 GLY B C 1
ATOM 2177 O O . GLY B 1 135 ? -10.438 -14.891 -10.57 1 94.81 135 GLY B O 1
ATOM 2178 N N . ILE B 1 136 ? -10.094 -13.5 -8.859 1 96.88 136 ILE B N 1
ATOM 2179 C CA . ILE B 1 136 ? -9.07 -14.375 -8.289 1 96.88 136 ILE B CA 1
ATOM 2180 C C . ILE B 1 136 ? -9.711 -15.695 -7.867 1 96.88 136 ILE B C 1
ATOM 2182 O O . ILE B 1 136 ? -10.742 -15.711 -7.203 1 96.88 136 ILE B O 1
ATOM 2186 N N . PRO B 1 137 ? -9.109 -16.781 -8.281 1 97.06 137 PRO B N 1
ATOM 2187 C CA . PRO B 1 137 ? -9.711 -18.078 -7.98 1 97.06 137 PRO B CA 1
ATOM 2188 C C . PRO B 1 137 ? -9.953 -18.281 -6.488 1 97.06 137 PRO B C 1
ATOM 2190 O O . PRO B 1 137 ? -9.117 -17.906 -5.664 1 97.06 137 PRO B O 1
ATOM 2193 N N . LYS B 1 138 ? -11.055 -18.906 -6.164 1 95.06 138 LYS B N 1
ATOM 2194 C CA . LYS B 1 138 ? -11.469 -19.141 -4.781 1 95.06 138 LYS B CA 1
ATOM 2195 C C . LYS B 1 138 ? -10.391 -19.875 -4 1 95.06 138 LYS B C 1
ATOM 2197 O O . LYS B 1 138 ? -10.117 -19.547 -2.842 1 95.06 138 LYS B O 1
ATOM 2202 N N . LYS B 1 139 ? -9.773 -20.812 -4.59 1 96.12 139 LYS B N 1
ATOM 2203 C CA . LYS B 1 139 ? -8.734 -21.609 -3.934 1 96.12 139 LYS B CA 1
ATOM 2204 C C . LYS B 1 139 ? -7.57 -20.719 -3.496 1 96.12 139 LYS B C 1
ATOM 2206 O O . LYS B 1 139 ? -7 -20.922 -2.422 1 96.12 139 LYS B O 1
ATOM 2211 N N . VAL B 1 140 ? -7.242 -19.797 -4.309 1 96.88 140 VAL B N 1
ATOM 2212 C CA . VAL B 1 140 ? -6.141 -18.891 -3.996 1 96.88 140 VAL B CA 1
ATOM 2213 C C . VAL B 1 140 ? -6.547 -17.953 -2.855 1 96.88 140 VAL B C 1
ATOM 2215 O O . VAL B 1 140 ? -5.773 -17.734 -1.924 1 96.88 140 VAL B O 1
ATOM 2218 N N . VAL B 1 141 ? -7.758 -17.438 -2.852 1 96.5 141 VAL B N 1
ATOM 2219 C CA . VAL B 1 141 ? -8.25 -16.547 -1.798 1 96.5 141 VAL B CA 1
ATOM 2220 C C . VAL B 1 141 ? -8.336 -17.312 -0.481 1 96.5 141 VAL B C 1
ATOM 2222 O O . VAL B 1 141 ? -8.039 -16.766 0.583 1 96.5 141 VAL B O 1
ATOM 2225 N N . GLU B 1 142 ? -8.734 -18.531 -0.568 1 95.44 142 GLU B N 1
ATOM 2226 C CA . GLU B 1 142 ? -8.82 -19.359 0.63 1 95.44 142 GLU B CA 1
ATOM 2227 C C . GLU B 1 142 ? -7.434 -19.594 1.235 1 95.44 142 GLU B C 1
ATOM 2229 O O . GLU B 1 142 ? -7.281 -19.594 2.459 1 95.44 142 GLU B O 1
ATOM 2234 N N . SER B 1 143 ? -6.488 -19.828 0.428 1 95.25 143 SER B N 1
ATOM 2235 C CA . SER B 1 143 ? -5.113 -19.953 0.9 1 95.25 143 SER B CA 1
ATOM 2236 C C . SER B 1 143 ? -4.629 -18.672 1.55 1 95.25 143 SER B C 1
ATOM 2238 O O . SER B 1 143 ? -3.865 -18.703 2.518 1 95.25 143 SER B O 1
ATOM 2240 N N . ALA B 1 144 ? -5.02 -17.547 0.974 1 95.25 144 ALA B N 1
ATOM 2241 C CA . ALA B 1 144 ? -4.664 -16.25 1.532 1 95.25 144 ALA B CA 1
ATOM 2242 C C . ALA B 1 144 ? -5.234 -16.078 2.939 1 95.25 144 ALA B C 1
ATOM 2244 O O . ALA B 1 144 ? -4.562 -15.547 3.826 1 95.25 144 ALA B O 1
ATOM 2245 N N . THR B 1 145 ? -6.395 -16.547 3.162 1 89.75 145 THR B N 1
ATOM 2246 C CA . THR B 1 145 ? -7.055 -16.438 4.457 1 89.75 145 THR B CA 1
ATOM 2247 C C . THR B 1 145 ? -6.312 -17.234 5.516 1 89.75 145 THR B C 1
ATOM 2249 O O . THR B 1 145 ? -6.262 -16.844 6.684 1 89.75 145 THR B O 1
ATOM 2252 N N . LYS B 1 146 ? -5.711 -18.328 5.07 1 86.12 146 LYS B N 1
ATOM 2253 C CA . LYS B 1 146 ? -4.949 -19.172 5.977 1 86.12 146 LYS B CA 1
ATOM 2254 C C . LYS B 1 146 ? -3.602 -18.547 6.32 1 86.12 146 LYS B C 1
ATOM 2256 O O . LYS B 1 146 ? -3.035 -18.828 7.383 1 86.12 146 LYS B O 1
ATOM 2261 N N . ALA B 1 147 ? -3.059 -17.781 5.445 1 75.94 147 ALA B N 1
ATOM 2262 C CA . ALA B 1 147 ? -1.769 -17.125 5.652 1 75.94 147 ALA B CA 1
ATOM 2263 C C . ALA B 1 147 ? -1.908 -15.922 6.574 1 75.94 147 ALA B C 1
ATOM 2265 O O . ALA B 1 147 ? -0.926 -15.469 7.172 1 75.94 147 ALA B O 1
ATOM 2266 N N . ALA B 1 148 ? -3.014 -15.547 6.645 1 65.69 148 ALA B N 1
ATOM 2267 C CA . ALA B 1 148 ? -3.277 -14.367 7.473 1 65.69 148 ALA B CA 1
ATOM 2268 C C . ALA B 1 148 ? -3.389 -14.75 8.945 1 65.69 148 ALA B C 1
ATOM 2270 O O . ALA B 1 148 ? -3.697 -15.898 9.273 1 65.69 148 ALA B O 1
#

Sequence (296 aa):
VLVICLLLNSPTLFVGTFLIECTETASVLQNASQDSLVILDELGRGTSTFDGYAIAYAVFRHLVDKVNCRLLFATHYHPLTKEFASHPHVTLQHMACTFKPISDNLTDQQLVFLYRLAAGACPKSYGMQVALMAGIPKKVVESATKAAVLVICLLLNSPTLFVGTFLIECTETASVLQNASQDSLVILDELGRGTSTFDGYAIAYAVFRHLVDKVNCRLLFATHYHPLTKEFASHPHVTLQHMACTFKPISDNLTDQQLVFLYRLAAGACPKSYGMQVALMAGIPKKVVESATKAA

pLDDT: mean 84.27, std 15.1, range [34.53, 97.62]

Radius of gyration: 19.73 Å; Cα contacts (8 Å, |Δi|>4): 622; chains: 2; bounding box: 60×53×39 Å

InterPro domains:
  IPR000432 DNA mismatch repair protein MutS, C-terminal [PF00488] (16-146)
  IPR000432 DNA mismatch repair protein MutS, C-terminal [PS00486] (36-52)
  IPR000432 DNA mismatch repair protein MutS, C-terminal [SM00534] (1-148)
  IPR027417 P-loop containing nucleoside triphosphate hydrolase [G3DSA:3.40.50.300] (10-148)
  IPR027417 P-loop containing nucleoside triphosphate hydrolase [SSF52540] (14-146)
  IPR045076 DNA mismatch repair MutS [PTHR11361] (17-146)

Organism: Ambrosia artemisiifolia (NCBI:txid4212)

Solvent-accessible surface area (backbone atoms only — not comparable to full-atom values): 15303 Å² total; per-residue (Å²): 58,42,34,31,31,24,65,23,43,40,86,74,62,48,29,27,44,29,39,49,51,28,31,55,48,16,53,44,72,74,63,59,38,56,85,34,81,44,76,43,75,46,62,40,52,74,36,30,69,61,47,12,50,15,46,37,51,25,52,51,49,43,40,56,71,70,43,46,23,43,33,44,37,29,35,44,57,64,69,58,54,62,73,41,60,79,40,90,59,43,42,49,20,10,45,36,67,48,73,41,64,73,52,96,49,78,81,46,61,36,81,42,76,65,70,40,78,35,84,36,61,57,89,69,77,54,45,65,53,44,31,46,72,34,50,33,54,65,70,44,54,53,49,10,61,65,70,87,61,42,34,30,31,34,45,33,47,44,80,81,63,49,22,32,46,32,41,47,50,30,31,55,48,16,51,44,72,73,64,58,38,56,86,33,82,44,76,44,75,45,62,40,52,61,36,30,70,60,45,11,51,14,46,36,50,23,52,50,49,43,41,57,70,70,41,46,25,44,32,44,38,30,34,43,58,63,66,60,52,64,74,42,61,79,40,90,60,43,44,48,20,11,45,34,66,49,74,41,62,71,53,96,50,77,82,46,61,38,78,41,75,65,71,39,80,35,86,35,62,59,90,68,77,56,44,65,55,44,30,48,73,34,51,33,54,66,69,43,55,53,47,10,61,68,68,86